Protein 2JD3 (pdb70)

B-factor: mean 54.89, std 17.95, range [26.52, 109.09]

Nearest PDB structures (foldseek):
  2jd3-assembly1_B  TM=1.011E+00  e=2.141E-13  Escherichia coli
  2jd3-assembly1_B  TM=9.536E-01  e=1.766E-12  Escherichia coli

Radius of gyration: 16.4 Å; Cα contacts (8 Å, |Δi|>4): 235; chains: 2; bounding box: 52×32×32 Å

CATH classification: 6.10.290.20

Foldseek 3Di:
DPDDDDDDADCVDQLSVVVVVVLVVDDPVCSVVVVVVVVVVLVVLCVLPVVLSVVCSVVDDPVDDPVVSVVSSCVGRVDDDDVCVVVVVD/DDDDDDDDADCVDQLSVVVVVVQVVDPPVCRVVVVVVVVVVLVVLCVLPVVLSVVCSVVDDPPDDVVVSVVSSCVGNVDDDPDDDPVPPD

Sequence (180 aa):
KRKKYTLYLHPEKAADFQTLEAIESVPRSERGELFRNAFISGMALHQLDPRLPVLLTAILSEEFSADQVVTLLSQTTGWKPSQADIRAVLKRKKYTLYLHPEKAADFQTLEAIESVPRSERGELFRNAFISGMALHQLDPRLPVLLTAILSEEFSADQVVTLLSQTTGWKPSQADIRAVL

Secondary structure (P-SEA, 3-state):
cbbbbbbccccccaaaaaaaaaaaaccccaaaaaaaaaaaaaaaaaaaccaaaaaaaaaccccccaaaaaaaaaaccccccccccccccc/cbbbbbbccccccaaaaaaaaaaaaccccccaaaaaaaaaaaaaaaaaccaaaaaaaaaccccccaaaaaaaaaaacccccccccccccc

Solvent-accessible surface area: 10001 Å² total

Structure (mmCIF, N/CA/C/O backbone):
data_2JD3
#
_entry.id   2JD3
#
_cell.length_a   96.768
_cell.length_b   96.768
_cell.length_c   124.945
_cell.angle_alpha   90.00
_cell.angle_beta   90.00
_cell.angle_gamma   120.00
#
_symmetry.space_group_name_H-M   'P 61 2 2'
#
loop_
_entity.id
_entity.type
_entity.pdbx_description
1 polymer 'STBB PROTEIN'
2 water water
#
loop_
_atom_site.group_PDB
_atom_site.id
_atom_site.type_symbol
_atom_site.label_atom_id
_atom_site.label_alt_id
_atom_site.label_comp_id
_atom_site.label_asym_id
_atom_site.label_entity_id
_atom_site.label_seq_id
_atom_site.pdbx_PDB_ins_code
_atom_site.Cartn_x
_atom_site.Cartn_y
_atom_site.Cartn_z
_atom_site.occupancy
_atom_site.B_iso_or_equiv
_atom_site.auth_seq_id
_atom_site.auth_comp_id
_atom_site.auth_asym_id
_atom_site.auth_atom_id
_atom_site.pdbx_PDB_model_num
ATOM 1 N N . LYS A 1 6 ? 66.157 -8.948 9.286 1.00 93.10 6 LYS A N 1
ATOM 2 C CA . LYS A 1 6 ? 66.404 -10.411 9.103 1.00 93.05 6 LYS A CA 1
ATOM 3 C C . LYS A 1 6 ? 66.188 -10.795 7.640 1.00 91.59 6 LYS A C 1
ATOM 4 O O . LYS A 1 6 ? 66.349 -11.960 7.263 1.00 91.56 6 LYS A O 1
ATOM 10 N N . ARG A 1 7 ? 65.816 -9.804 6.831 1.00 89.33 7 ARG A N 1
ATOM 11 C CA . ARG A 1 7 ? 65.562 -9.978 5.400 1.00 87.07 7 ARG A CA 1
ATOM 12 C C . ARG A 1 7 ? 65.578 -11.438 4.931 1.00 85.53 7 ARG A C 1
ATOM 13 O O . ARG A 1 7 ? 66.615 -11.951 4.514 1.00 85.81 7 ARG A O 1
ATOM 21 N N . LYS A 1 8 ? 64.424 -12.099 5.000 1.00 83.15 8 LYS A N 1
ATOM 22 C CA . LYS A 1 8 ? 64.297 -13.495 4.589 1.00 79.97 8 LYS A CA 1
ATOM 23 C C . LYS A 1 8 ? 64.290 -13.597 3.069 1.00 77.12 8 LYS A C 1
ATOM 24 O O . LYS A 1 8 ? 63.888 -12.663 2.378 1.00 76.69 8 LYS A O 1
ATOM 30 N N . LYS A 1 9 ? 64.734 -14.734 2.547 1.00 73.87 9 LYS A N 1
ATOM 31 C CA . LYS A 1 9 ? 64.786 -14.929 1.100 1.00 70.37 9 LYS A CA 1
ATOM 32 C C . LYS A 1 9 ? 64.011 -16.156 0.634 1.00 66.84 9 LYS A C 1
ATOM 33 O O . LYS A 1 9 ? 64.031 -17.196 1.290 1.00 66.35 9 LYS A O 1
ATOM 39 N N . TYR A 1 10 ? 63.320 -16.025 -0.495 1.00 62.29 10 TYR A N 1
ATOM 40 C CA . TYR A 1 10 ? 62.560 -17.134 -1.040 1.00 59.80 10 TYR A CA 1
ATOM 41 C C . TYR A 1 10 ? 62.877 -17.354 -2.512 1.00 60.54 10 TYR A C 1
ATOM 42 O O . TYR A 1 10 ? 63.080 -16.400 -3.274 1.00 60.55 10 TYR A O 1
ATOM 51 N N . THR A 1 11 ? 62.922 -18.628 -2.897 1.00 60.19 11 THR A N 1
ATOM 52 C CA . THR A 1 11 ? 63.218 -19.029 -4.266 1.00 60.24 11 THR A CA 1
ATOM 53 C C . THR A 1 11 ? 62.043 -19.806 -4.840 1.00 59.27 11 THR A C 1
ATOM 54 O O . THR A 1 11 ? 61.553 -20.739 -4.214 1.00 60.30 11 THR A O 1
ATOM 58 N N . LEU A 1 12 ? 61.593 -19.428 -6.032 1.00 57.58 12 LEU A N 1
ATOM 59 C CA . LEU A 1 12 ? 60.465 -20.113 -6.654 1.00 56.81 12 LEU A CA 1
ATOM 60 C C . LEU A 1 12 ? 60.707 -20.316 -8.153 1.00 57.16 12 LEU A C 1
ATOM 61 O O . LEU A 1 12 ? 61.521 -19.617 -8.758 1.00 56.24 12 LEU A O 1
ATOM 66 N N . TYR A 1 13 ? 59.998 -21.273 -8.750 1.00 57.88 13 TYR A N 1
ATOM 67 C CA . TYR A 1 13 ? 60.169 -21.565 -10.171 1.00 58.55 13 TYR A CA 1
ATOM 68 C C . TYR A 1 13 ? 58.895 -21.538 -11.003 1.00 58.76 13 TYR A C 1
ATOM 69 O O . TYR A 1 13 ? 57.869 -22.094 -10.608 1.00 58.78 13 TYR A O 1
ATOM 78 N N . LEU A 1 14 ? 58.981 -20.901 -12.166 1.00 58.13 14 LEU A N 1
ATOM 79 C CA . LEU A 1 14 ? 57.866 -20.844 -13.097 1.00 58.31 14 LEU A CA 1
ATOM 80 C C . LEU A 1 14 ? 58.180 -21.846 -14.215 1.00 59.48 14 LEU A C 1
ATOM 81 O O . LEU A 1 14 ? 59.324 -22.293 -14.348 1.00 59.24 14 LEU A O 1
ATOM 86 N N . HIS A 1 15 ? 57.171 -22.198 -15.008 1.00 59.05 15 HIS A N 1
ATOM 87 C CA . HIS A 1 15 ? 57.337 -23.158 -16.096 1.00 58.18 15 HIS A CA 1
ATOM 88 C C . HIS A 1 15 ? 56.777 -22.607 -17.394 1.00 59.63 15 HIS A C 1
ATOM 89 O O . HIS A 1 15 ? 55.615 -22.862 -17.736 1.00 59.25 15 HIS A O 1
ATOM 96 N N . PRO A 1 16 ? 57.601 -21.857 -18.145 1.00 60.24 16 PRO A N 1
ATOM 97 C CA . PRO A 1 16 ? 57.202 -21.252 -19.419 1.00 60.41 16 PRO A CA 1
ATOM 98 C C . PRO A 1 16 ? 56.336 -22.139 -20.313 1.00 61.52 16 PRO A C 1
ATOM 99 O O . PRO A 1 16 ? 55.468 -21.633 -21.033 1.00 61.44 16 PRO A O 1
ATOM 103 N N . GLU A 1 17 ? 56.557 -23.452 -20.260 1.00 61.83 17 GLU A N 1
ATOM 104 C CA . GLU A 1 17 ? 55.768 -24.388 -21.061 1.00 62.24 17 GLU A CA 1
ATOM 105 C C . GLU A 1 17 ? 54.258 -24.271 -20.801 1.00 61.59 17 GLU A C 1
ATOM 106 O O . GLU A 1 17 ? 53.443 -24.652 -21.639 1.00 61.18 17 GLU A O 1
ATOM 112 N N . LYS A 1 18 ? 53.884 -23.743 -19.639 1.00 60.95 18 LYS A N 1
ATOM 113 C CA . LYS A 1 18 ? 52.473 -23.587 -19.303 1.00 59.05 18 LYS A CA 1
ATOM 114 C C . LYS A 1 18 ? 51.962 -22.188 -19.636 1.00 57.21 18 LYS A C 1
ATOM 115 O O . LYS A 1 18 ? 52.703 -21.211 -19.547 1.00 56.68 18 LYS A O 1
ATOM 121 N N . ALA A 1 19 ? 50.693 -22.094 -20.013 1.00 55.45 19 ALA A N 1
ATOM 122 C CA . ALA A 1 19 ? 50.095 -20.807 -20.359 1.00 54.93 19 ALA A CA 1
ATOM 123 C C . ALA A 1 19 ? 50.292 -19.797 -19.246 1.00 55.07 19 ALA A C 1
ATOM 124 O O . ALA A 1 19 ? 50.978 -18.790 -19.422 1.00 55.75 19 ALA A O 1
ATOM 126 N N . ALA A 1 20 ? 49.687 -20.079 -18.097 1.00 54.00 20 ALA A N 1
ATOM 127 C CA . ALA A 1 20 ? 49.772 -19.196 -16.944 1.00 51.31 20 ALA A CA 1
ATOM 128 C C . ALA A 1 20 ? 51.192 -18.734 -16.673 1.00 49.82 20 ALA A C 1
ATOM 129 O O . ALA A 1 20 ? 51.440 -17.536 -16.601 1.00 48.84 20 ALA A O 1
ATOM 131 N N . ASP A 1 21 ? 52.126 -19.669 -16.527 1.00 49.02 21 ASP A N 1
ATOM 132 C CA . ASP A 1 21 ? 53.508 -19.281 -16.256 1.00 50.79 21 ASP A CA 1
ATOM 133 C C . ASP A 1 21 ? 54.053 -18.366 -17.346 1.00 51.95 21 ASP A C 1
ATOM 134 O O . ASP A 1 21 ? 54.748 -17.388 -17.065 1.00 52.78 21 ASP A O 1
ATOM 139 N N . PHE A 1 22 ? 53.729 -18.673 -18.595 1.00 51.72 22 PHE A N 1
ATOM 140 C CA . PHE A 1 22 ? 54.215 -17.854 -19.690 1.00 50.92 22 PHE A CA 1
ATOM 141 C C . PHE A 1 22 ? 53.611 -16.462 -19.643 1.00 49.12 22 PHE A C 1
ATOM 142 O O . PHE A 1 22 ? 54.301 -15.476 -19.852 1.00 50.51 22 PHE A O 1
ATOM 150 N N . GLN A 1 23 ? 52.319 -16.378 -19.375 1.00 47.60 23 GLN A N 1
ATOM 151 C CA . GLN A 1 23 ? 51.662 -15.082 -19.316 1.00 46.69 23 GLN A CA 1
ATOM 152 C C . GLN A 1 23 ? 52.263 -14.246 -18.181 1.00 47.90 23 GLN A C 1
ATOM 153 O O . GLN A 1 23 ? 52.299 -13.014 -18.255 1.00 47.02 23 GLN A O 1
ATOM 159 N N . THR A 1 24 ? 52.754 -14.927 -17.143 1.00 48.93 24 THR A N 1
ATOM 160 C CA . THR A 1 24 ? 53.367 -14.264 -15.997 1.00 49.25 24 THR A CA 1
ATOM 161 C C . THR A 1 24 ? 54.737 -13.722 -16.388 1.00 51.67 24 THR A C 1
ATOM 162 O O . THR A 1 24 ? 55.103 -12.621 -15.988 1.00 50.62 24 THR A O 1
ATOM 166 N N . LEU A 1 25 ? 55.486 -14.500 -17.171 1.00 55.45 25 LEU A N 1
ATOM 167 C CA . LEU A 1 25 ? 56.811 -14.087 -17.641 1.00 58.56 25 LEU A CA 1
ATOM 168 C C . LEU A 1 25 ? 56.726 -12.777 -18.403 1.00 59.99 25 LEU A C 1
ATOM 169 O O . LEU A 1 25 ? 57.530 -11.870 -18.195 1.00 60.48 25 LEU A O 1
ATOM 174 N N . GLU A 1 26 ? 55.752 -12.679 -19.296 1.00 61.68 26 GLU A N 1
ATOM 175 C CA . GLU A 1 26 ? 55.594 -11.465 -20.071 1.00 64.37 26 GLU A CA 1
ATOM 176 C C . GLU A 1 26 ? 55.310 -10.280 -19.163 1.00 64.13 26 GLU A C 1
ATOM 177 O O . GLU A 1 26 ? 55.859 -9.201 -19.356 1.00 65.20 26 GLU A O 1
ATOM 183 N N . ALA A 1 27 ? 54.463 -10.478 -18.163 1.00 63.22 27 ALA A N 1
ATOM 184 C CA . ALA A 1 27 ? 54.149 -9.403 -17.239 1.00 62.34 27 ALA A CA 1
ATOM 185 C C . ALA A 1 27 ? 55.438 -8.924 -16.569 1.00 62.37 27 ALA A C 1
ATOM 186 O O . ALA A 1 27 ? 55.697 -7.723 -16.497 1.00 61.54 27 ALA A O 1
ATOM 188 N N . ILE A 1 28 ? 56.242 -9.865 -16.082 1.00 62.67 28 ILE A N 1
ATOM 189 C CA . ILE A 1 28 ? 57.503 -9.525 -15.432 1.00 64.20 28 ILE A CA 1
ATOM 190 C C . ILE A 1 28 ? 58.371 -8.722 -16.398 1.00 66.11 28 ILE A C 1
ATOM 191 O O . ILE A 1 28 ? 58.835 -7.625 -16.075 1.00 65.85 28 ILE A O 1
ATOM 196 N N . GLU A 1 29 ? 58.581 -9.288 -17.587 1.00 67.83 29 GLU A N 1
ATOM 197 C CA . GLU A 1 29 ? 59.402 -8.668 -18.624 1.00 67.99 29 GLU A CA 1
ATOM 198 C C . GLU A 1 29 ? 59.141 -7.182 -18.827 1.00 66.02 29 GLU A C 1
ATOM 199 O O . GLU A 1 29 ? 60.083 -6.405 -18.882 1.00 66.70 29 GLU A O 1
ATOM 205 N N . SER A 1 30 ? 57.879 -6.782 -18.942 1.00 64.15 30 SER A N 1
ATOM 206 C CA . SER A 1 30 ? 57.561 -5.371 -19.158 1.00 63.90 30 SER A CA 1
ATOM 207 C C . SER A 1 30 ? 57.597 -4.523 -17.887 1.00 63.38 30 SER A C 1
ATOM 208 O O . SER A 1 30 ? 56.845 -3.554 -17.735 1.00 63.06 30 SER A O 1
ATOM 211 N N . VAL A 1 31 ? 58.484 -4.905 -16.975 1.00 63.10 31 VAL A N 1
ATOM 212 C CA . VAL A 1 31 ? 58.685 -4.198 -15.716 1.00 61.83 31 VAL A CA 1
ATOM 213 C C . VAL A 1 31 ? 60.198 -4.141 -15.546 1.00 61.84 31 VAL A C 1
ATOM 214 O O . VAL A 1 31 ? 60.862 -5.181 -15.473 1.00 61.37 31 VAL A O 1
ATOM 218 N N . PRO A 1 32 ? 60.768 -2.925 -15.512 1.00 62.13 32 PRO A N 1
ATOM 219 C CA . PRO A 1 32 ? 62.218 -2.727 -15.353 1.00 62.83 32 PRO A CA 1
ATOM 220 C C . PRO A 1 32 ? 62.862 -3.472 -14.179 1.00 63.46 32 PRO A C 1
ATOM 221 O O . PRO A 1 32 ? 62.388 -3.399 -13.048 1.00 62.67 32 PRO A O 1
ATOM 225 N N . ARG A 1 33 ? 63.946 -4.186 -14.473 1.00 65.02 33 ARG A N 1
ATOM 226 C CA . ARG A 1 33 ? 64.683 -4.982 -13.485 1.00 67.06 33 ARG A CA 1
ATOM 227 C C . ARG A 1 33 ? 64.727 -4.358 -12.092 1.00 66.82 33 ARG A C 1
ATOM 228 O O . ARG A 1 33 ? 64.469 -5.027 -11.089 1.00 67.22 33 ARG A O 1
ATOM 236 N N . SER A 1 34 ? 65.068 -3.075 -12.036 1.00 66.50 34 SER A N 1
ATOM 237 C CA . SER A 1 34 ? 65.167 -2.351 -10.773 1.00 65.35 34 SER A CA 1
ATOM 238 C C . SER A 1 34 ? 63.914 -2.477 -9.905 1.00 63.86 34 SER A C 1
ATOM 239 O O . SER A 1 34 ? 63.999 -2.714 -8.698 1.00 63.47 34 SER A O 1
ATOM 242 N N . GLU A 1 35 ? 62.751 -2.334 -10.529 1.00 62.70 35 GLU A N 1
ATOM 243 C CA . GLU A 1 35 ? 61.480 -2.415 -9.820 1.00 61.45 35 GLU A CA 1
ATOM 244 C C . GLU A 1 35 ? 60.997 -3.836 -9.511 1.00 58.97 35 GLU A C 1
ATOM 245 O O . GLU A 1 35 ? 60.170 -4.027 -8.628 1.00 58.39 35 GLU A O 1
ATOM 251 N N . ARG A 1 36 ? 61.518 -4.828 -10.224 1.00 57.39 36 ARG A N 1
ATOM 252 C CA . ARG A 1 36 ? 61.106 -6.214 -10.017 1.00 56.20 36 ARG A CA 1
ATOM 253 C C . ARG A 1 36 ? 61.276 -6.752 -8.606 1.00 55.29 36 ARG A C 1
ATOM 254 O O . ARG A 1 36 ? 60.514 -7.609 -8.176 1.00 56.06 36 ARG A O 1
ATOM 262 N N . GLY A 1 37 ? 62.268 -6.263 -7.879 1.00 54.04 37 GLY A N 1
ATOM 263 C CA . GLY A 1 37 ? 62.458 -6.755 -6.529 1.00 53.02 37 GLY A CA 1
ATOM 264 C C . GLY A 1 37 ? 61.278 -6.415 -5.640 1.00 53.01 37 GLY A C 1
ATOM 265 O O . GLY A 1 37 ? 60.803 -7.246 -4.862 1.00 52.39 37 GLY A O 1
ATOM 266 N N . GLU A 1 38 ? 60.796 -5.186 -5.761 1.00 52.87 38 GLU A N 1
ATOM 267 C CA . GLU A 1 38 ? 59.679 -4.733 -4.955 1.00 55.08 38 GLU A CA 1
ATOM 268 C C . GLU A 1 38 ? 58.363 -5.278 -5.506 1.00 55.09 38 GLU A C 1
ATOM 269 O O . GLU A 1 38 ? 57.377 -5.416 -4.779 1.00 55.63 38 GLU A O 1
ATOM 275 N N . LEU A 1 39 ? 58.356 -5.592 -6.797 1.00 53.78 39 LEU A N 1
ATOM 276 C CA . LEU A 1 39 ? 57.171 -6.130 -7.451 1.00 51.60 39 LEU A CA 1
ATOM 277 C C . LEU A 1 39 ? 56.981 -7.595 -7.034 1.00 50.20 39 LEU A C 1
ATOM 278 O O . LEU A 1 39 ? 55.861 -8.034 -6.773 1.00 49.75 39 LEU A O 1
ATOM 283 N N . PHE A 1 40 ? 58.081 -8.336 -6.944 1.00 47.29 40 PHE A N 1
ATOM 284 C CA . PHE A 1 40 ? 58.036 -9.738 -6.543 1.00 45.84 40 PHE A CA 1
ATOM 285 C C . PHE A 1 40 ? 57.526 -9.918 -5.114 1.00 45.05 40 PHE A C 1
ATOM 286 O O . PHE A 1 40 ? 56.748 -10.824 -4.833 1.00 46.21 40 PHE A O 1
ATOM 294 N N . ARG A 1 41 ? 57.970 -9.059 -4.207 1.00 44.02 41 ARG A N 1
ATOM 295 C CA . ARG A 1 41 ? 57.548 -9.154 -2.813 1.00 43.05 41 ARG A CA 1
ATOM 296 C C . ARG A 1 41 ? 56.041 -8.930 -2.675 1.00 44.24 41 ARG A C 1
ATOM 297 O O . ARG A 1 41 ? 55.353 -9.688 -1.981 1.00 43.53 41 ARG A O 1
ATOM 305 N N . ASN A 1 42 ? 55.533 -7.893 -3.340 1.00 43.70 42 ASN A N 1
ATOM 306 C CA . ASN A 1 42 ? 54.110 -7.575 -3.301 1.00 43.16 42 ASN A CA 1
ATOM 307 C C . ASN A 1 42 ? 53.266 -8.685 -3.929 1.00 42.45 42 ASN A C 1
ATOM 308 O O . ASN A 1 42 ? 52.240 -9.096 -3.377 1.00 41.92 42 ASN A O 1
ATOM 313 N N . ALA A 1 43 ? 53.706 -9.174 -5.080 1.00 40.47 43 ALA A N 1
ATOM 314 C CA . ALA A 1 43 ? 52.988 -10.233 -5.760 1.00 39.63 43 ALA A CA 1
ATOM 315 C C . ALA A 1 43 ? 52.990 -11.483 -4.892 1.00 40.54 43 ALA A C 1
ATOM 316 O O . ALA A 1 43 ? 51.995 -12.202 -4.819 1.00 42.04 43 ALA A O 1
ATOM 318 N N . PHE A 1 44 ? 54.110 -11.739 -4.227 1.00 39.38 44 PHE A N 1
ATOM 319 C CA . PHE A 1 44 ? 54.237 -12.903 -3.357 1.00 38.98 44 PHE A CA 1
ATOM 320 C C . PHE A 1 44 ? 53.331 -12.764 -2.120 1.00 38.16 44 PHE A C 1
ATOM 321 O O . PHE A 1 44 ? 52.473 -13.616 -1.876 1.00 36.95 44 PHE A O 1
ATOM 329 N N . ILE A 1 45 ? 53.517 -11.684 -1.355 1.00 36.32 45 ILE A N 1
ATOM 330 C CA . ILE A 1 45 ? 52.724 -11.449 -0.149 1.00 34.76 45 ILE A CA 1
ATOM 331 C C . ILE A 1 45 ? 51.214 -11.500 -0.403 1.00 35.21 45 ILE A C 1
ATOM 332 O O . ILE A 1 45 ? 50.477 -12.171 0.324 1.00 33.03 45 ILE A O 1
ATOM 337 N N . SER A 1 46 ? 50.751 -10.802 -1.436 1.00 35.50 46 SER A N 1
ATOM 338 C CA . SER A 1 46 ? 49.328 -10.810 -1.742 1.00 36.12 46 SER A CA 1
ATOM 339 C C . SER A 1 46 ? 48.888 -12.195 -2.217 1.00 35.38 46 SER A C 1
ATOM 340 O O . SER A 1 46 ? 47.737 -12.592 -2.022 1.00 36.07 46 SER A O 1
ATOM 343 N N . GLY A 1 47 ? 49.805 -12.925 -2.842 1.00 36.03 47 GLY A N 1
ATOM 344 C CA . GLY A 1 47 ? 49.489 -14.269 -3.297 1.00 36.92 47 GLY A CA 1
ATOM 345 C C . GLY A 1 47 ? 49.224 -15.133 -2.074 1.00 37.40 47 GLY A C 1
ATOM 346 O O . GLY A 1 47 ? 48.259 -15.888 -2.012 1.00 37.12 47 GLY A O 1
ATOM 347 N N . MET A 1 48 ? 50.094 -15.008 -1.083 1.00 36.86 48 MET A N 1
ATOM 348 C CA . MET A 1 48 ? 49.943 -15.750 0.149 1.00 36.67 48 MET A CA 1
ATOM 349 C C . MET A 1 48 ? 48.751 -15.214 0.934 1.00 38.13 48 MET A C 1
ATOM 350 O O . MET A 1 48 ? 48.170 -15.934 1.738 1.00 40.41 48 MET A O 1
ATOM 355 N N . ALA A 1 49 ? 48.398 -13.946 0.734 1.00 38.61 49 ALA A N 1
ATOM 356 C CA . ALA A 1 49 ? 47.258 -13.388 1.462 1.00 38.79 49 ALA A CA 1
ATOM 357 C C . ALA A 1 49 ? 46.022 -14.162 0.988 1.00 38.49 49 ALA A C 1
ATOM 358 O O . ALA A 1 49 ? 45.170 -14.571 1.790 1.00 36.15 49 ALA A O 1
ATOM 360 N N . LEU A 1 50 ? 45.948 -14.363 -0.326 1.00 36.49 50 LEU A N 1
ATOM 361 C CA . LEU A 1 50 ? 44.866 -15.114 -0.932 1.00 36.25 50 LEU A CA 1
ATOM 362 C C . LEU A 1 50 ? 44.861 -16.534 -0.351 1.00 36.77 50 LEU A C 1
ATOM 363 O O . LEU A 1 50 ? 43.806 -17.069 -0.040 1.00 36.91 50 LEU A O 1
ATOM 368 N N . HIS A 1 51 ? 46.043 -17.128 -0.196 1.00 37.82 51 HIS A N 1
ATOM 369 C CA . HIS A 1 51 ? 46.180 -18.475 0.364 1.00 39.47 51 HIS A CA 1
ATOM 370 C C . HIS A 1 51 ? 45.533 -18.592 1.742 1.00 39.97 51 HIS A C 1
ATOM 371 O O . HIS A 1 51 ? 44.894 -19.601 2.055 1.00 39.78 51 HIS A O 1
ATOM 378 N N . GLN A 1 52 ? 45.715 -17.560 2.563 1.00 40.12 52 GLN A N 1
ATOM 379 C CA . GLN A 1 52 ? 45.177 -17.537 3.923 1.00 40.22 52 GLN A CA 1
ATOM 380 C C . GLN A 1 52 ? 43.655 -17.449 3.939 1.00 39.73 52 GLN A C 1
ATOM 381 O O . GLN A 1 52 ? 43.009 -17.871 4.897 1.00 39.92 52 GLN A O 1
ATOM 387 N N . LEU A 1 53 ? 43.090 -16.894 2.877 1.00 38.42 53 LEU A N 1
ATOM 388 C CA . LEU A 1 53 ? 41.650 -16.757 2.761 1.00 38.74 53 LEU A CA 1
ATOM 389 C C . LEU A 1 53 ? 41.065 -18.139 2.507 1.00 40.07 53 LEU A C 1
ATOM 390 O O . LEU A 1 53 ? 39.984 -18.477 2.984 1.00 40.67 53 LEU A O 1
ATOM 395 N N . ASP A 1 54 ? 41.802 -18.922 1.732 1.00 41.36 54 ASP A N 1
ATOM 396 C CA . ASP A 1 54 ? 41.435 -20.283 1.372 1.00 42.20 54 ASP A CA 1
ATOM 397 C C . ASP A 1 54 ? 42.592 -20.782 0.533 1.00 42.36 54 ASP A C 1
ATOM 398 O O . ASP A 1 54 ? 42.956 -20.163 -0.461 1.00 42.81 54 ASP A O 1
ATOM 403 N N . PRO A 1 55 ? 43.189 -21.910 0.919 1.00 42.56 55 PRO A N 1
ATOM 404 C CA . PRO A 1 55 ? 44.318 -22.438 0.148 1.00 41.05 55 PRO A CA 1
ATOM 405 C C . PRO A 1 55 ? 44.043 -22.731 -1.329 1.00 40.23 55 PRO A C 1
ATOM 406 O O . PRO A 1 55 ? 44.951 -22.635 -2.146 1.00 41.67 55 PRO A O 1
ATOM 410 N N . ARG A 1 56 ? 42.806 -23.066 -1.686 1.00 38.88 56 ARG A N 1
ATOM 411 C CA . ARG A 1 56 ? 42.500 -23.358 -3.087 1.00 38.97 56 ARG A CA 1
ATOM 412 C C . ARG A 1 56 ? 42.608 -22.133 -3.998 1.00 41.02 56 ARG A C 1
ATOM 413 O O . ARG A 1 56 ? 42.897 -22.277 -5.195 1.00 41.88 56 ARG A O 1
ATOM 421 N N . LEU A 1 57 ? 42.355 -20.944 -3.439 1.00 40.95 57 LEU A N 1
ATOM 422 C CA . LEU A 1 57 ? 42.381 -19.696 -4.200 1.00 40.08 57 LEU A CA 1
ATOM 423 C C . LEU A 1 57 ? 43.606 -19.437 -5.065 1.00 40.95 57 LEU A C 1
ATOM 424 O O . LEU A 1 57 ? 43.469 -19.201 -6.261 1.00 41.21 57 LEU A O 1
ATOM 429 N N . PRO A 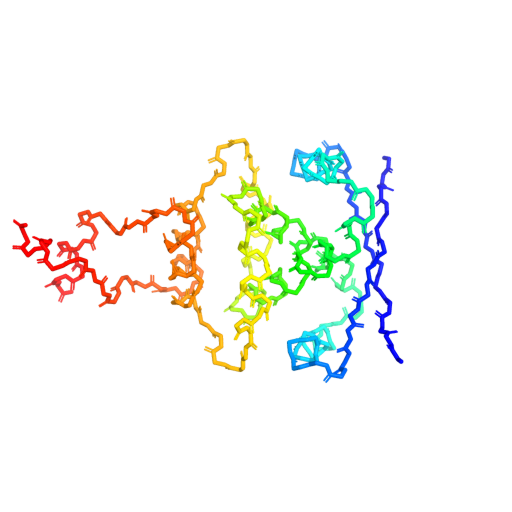1 58 ? 44.819 -19.458 -4.483 1.00 40.86 58 PRO A N 1
ATOM 430 C CA . PRO A 1 58 ? 45.957 -19.200 -5.369 1.00 41.34 58 PRO A CA 1
ATOM 431 C C . PRO A 1 58 ? 46.173 -20.238 -6.467 1.00 41.30 58 PRO A C 1
ATOM 432 O O . PRO A 1 58 ? 46.811 -19.941 -7.469 1.00 44.57 58 PRO A O 1
ATOM 436 N N . VAL A 1 59 ? 45.657 -21.451 -6.314 1.00 39.95 59 VAL A N 1
ATOM 437 C CA . VAL A 1 59 ? 45.833 -22.404 -7.407 1.00 38.88 59 VAL A CA 1
ATOM 438 C C . VAL A 1 59 ? 44.643 -22.283 -8.373 1.00 37.89 59 VAL A C 1
ATOM 439 O O . VAL A 1 59 ? 44.744 -22.626 -9.538 1.00 39.59 59 VAL A O 1
ATOM 443 N N . LEU A 1 60 ? 43.524 -21.758 -7.902 1.00 37.45 60 LEU A N 1
ATOM 444 C CA . LEU A 1 60 ? 42.377 -21.550 -8.783 1.00 39.32 60 LEU A CA 1
ATOM 445 C C . LEU A 1 60 ? 42.697 -20.384 -9.736 1.00 41.40 60 LEU A C 1
ATOM 446 O O . LEU A 1 60 ? 42.375 -20.428 -10.928 1.00 41.99 60 LEU A O 1
ATOM 451 N N . LEU A 1 61 ? 43.310 -19.328 -9.201 1.00 42.75 61 LEU A N 1
ATOM 452 C CA . LEU A 1 61 ? 43.653 -18.171 -10.019 1.00 41.63 61 LEU A CA 1
ATOM 453 C C . LEU A 1 61 ? 44.723 -18.557 -11.004 1.00 40.70 61 LEU A C 1
ATOM 454 O O . LEU A 1 61 ? 44.661 -18.172 -12.167 1.00 42.21 61 LEU A O 1
ATOM 459 N N . THR A 1 62 ? 45.716 -19.311 -10.554 1.00 38.89 62 THR A N 1
ATOM 460 C CA . THR A 1 62 ? 46.773 -19.701 -11.475 1.00 39.54 62 THR A CA 1
ATOM 461 C C . THR A 1 62 ? 46.158 -20.483 -12.615 1.00 41.31 62 THR A C 1
ATOM 462 O O . THR A 1 62 ? 46.391 -20.183 -13.784 1.00 43.30 62 THR A O 1
ATOM 466 N N . ALA A 1 63 ? 45.353 -21.478 -12.259 1.00 41.82 63 ALA A N 1
ATOM 467 C CA . ALA A 1 63 ? 44.695 -22.336 -13.226 1.00 41.98 63 ALA A CA 1
ATOM 468 C C . ALA A 1 63 ? 43.816 -21.583 -14.241 1.00 42.39 63 ALA A C 1
ATOM 469 O O . ALA A 1 63 ? 43.885 -21.848 -15.440 1.00 44.47 63 ALA A O 1
ATOM 471 N N . ILE A 1 64 ? 43.006 -20.640 -13.776 1.00 41.31 64 ILE A N 1
ATOM 472 C CA . ILE A 1 64 ? 42.129 -19.900 -14.680 1.00 41.56 64 ILE A CA 1
ATOM 473 C C . ILE A 1 64 ? 42.844 -18.846 -15.536 1.00 43.48 64 ILE A C 1
ATOM 474 O O . ILE A 1 64 ? 42.373 -18.499 -16.624 1.00 42.86 64 ILE A O 1
ATOM 479 N N . LEU A 1 65 ? 43.983 -18.359 -15.046 1.00 45.00 65 LEU A N 1
ATOM 480 C CA . LEU A 1 65 ? 44.767 -17.321 -15.719 1.00 46.98 65 LEU A CA 1
ATOM 481 C C . LEU A 1 65 ? 44.861 -17.399 -17.245 1.00 48.95 65 LEU A C 1
ATOM 482 O O . LEU A 1 65 ? 45.357 -18.373 -17.798 1.00 49.10 65 LEU A O 1
ATOM 487 N N . SER A 1 66 ? 44.393 -16.347 -17.909 1.00 51.06 66 SER A N 1
ATOM 488 C CA . SER A 1 66 ? 44.416 -16.247 -19.365 1.00 53.00 66 SER A CA 1
ATOM 489 C C . SER A 1 66 ? 44.410 -14.762 -19.696 1.00 56.01 66 SER A C 1
ATOM 490 O O . SER A 1 66 ? 44.310 -13.928 -18.801 1.00 57.32 66 SER A O 1
ATOM 493 N N . GLU A 1 67 ? 44.496 -14.421 -20.975 1.00 58.85 67 GLU A N 1
ATOM 494 C CA . GLU A 1 67 ? 44.491 -13.016 -21.367 1.00 61.03 67 GLU A CA 1
ATOM 495 C C . GLU A 1 67 ? 43.156 -12.345 -21.123 1.00 59.15 67 GLU A C 1
ATOM 496 O O . GLU A 1 67 ? 43.004 -11.159 -21.366 1.00 58.48 67 GLU A O 1
ATOM 502 N N . GLU A 1 68 ? 42.189 -13.107 -20.634 1.00 58.99 68 GLU A N 1
ATOM 503 C CA . GLU A 1 68 ? 40.863 -12.572 -20.371 1.00 57.62 68 GLU A CA 1
ATOM 504 C C . GLU A 1 68 ? 40.674 -12.367 -18.884 1.00 54.82 68 GLU A C 1
ATOM 505 O O . GLU A 1 68 ? 39.585 -12.012 -18.435 1.00 55.08 68 GLU A O 1
ATOM 511 N N . PHE A 1 69 ? 41.732 -12.599 -18.116 1.00 51.00 69 PHE A N 1
ATOM 512 C CA . PHE A 1 69 ? 41.662 -12.437 -16.670 1.00 48.50 69 PHE A CA 1
ATOM 513 C C . PHE A 1 69 ? 40.963 -11.125 -16.334 1.00 47.29 69 PHE A C 1
ATOM 514 O O . PHE A 1 69 ? 41.224 -10.105 -16.966 1.00 47.42 69 PHE A O 1
ATOM 522 N N . SER A 1 70 ? 40.077 -11.149 -15.346 1.00 45.87 70 SER A N 1
ATOM 523 C CA . SER A 1 70 ? 39.335 -9.952 -14.973 1.00 46.03 70 SER A CA 1
ATOM 524 C C . SER A 1 70 ? 39.013 -9.886 -13.498 1.00 47.14 70 SER A C 1
ATOM 525 O O . SER A 1 70 ? 38.968 -10.902 -12.814 1.00 47.58 70 SER A O 1
ATOM 528 N N . ALA A 1 71 ? 38.764 -8.683 -13.004 1.00 49.21 71 ALA A N 1
ATOM 529 C CA . ALA A 1 71 ? 38.426 -8.532 -11.600 1.00 51.36 71 ALA A CA 1
ATOM 530 C C . ALA A 1 71 ? 37.263 -9.474 -11.328 1.00 53.22 71 ALA A C 1
ATOM 531 O O . ALA A 1 71 ? 37.223 -10.162 -10.307 1.00 54.32 71 ALA A O 1
ATOM 533 N N . ASP A 1 72 ? 36.328 -9.503 -12.273 1.00 54.85 72 ASP A N 1
ATOM 534 C CA . ASP A 1 72 ? 35.133 -10.324 -12.177 1.00 55.05 72 ASP A CA 1
ATOM 535 C C . ASP A 1 72 ? 35.441 -11.803 -11.941 1.00 53.07 72 ASP A C 1
ATOM 536 O O . ASP A 1 72 ? 34.721 -12.481 -11.209 1.00 54.14 72 ASP A O 1
ATOM 541 N N . GLN A 1 73 ? 36.497 -12.316 -12.558 1.00 49.67 73 GLN A N 1
ATOM 542 C CA . GLN A 1 73 ? 36.845 -13.714 -12.347 1.00 47.08 73 GLN A CA 1
ATOM 543 C C . GLN A 1 73 ? 37.347 -13.905 -10.923 1.00 46.66 73 GLN A C 1
ATOM 544 O O . GLN A 1 73 ? 37.061 -14.920 -10.286 1.00 48.19 73 GLN A O 1
ATOM 550 N N . VAL A 1 74 ? 38.095 -12.928 -10.421 1.00 44.63 74 VAL A N 1
ATOM 551 C CA . VAL A 1 74 ? 38.626 -13.028 -9.068 1.00 41.85 74 VAL A CA 1
ATOM 552 C C . VAL A 1 74 ? 37.495 -13.022 -8.061 1.00 41.92 74 VAL A C 1
ATOM 553 O O . VAL A 1 74 ? 37.497 -13.818 -7.124 1.00 42.79 74 VAL A O 1
ATOM 557 N N . VAL A 1 75 ? 36.518 -12.142 -8.254 1.00 41.30 75 VAL A N 1
ATOM 558 C CA . VAL A 1 75 ? 35.402 -12.071 -7.316 1.00 41.76 75 VAL A CA 1
ATOM 559 C C . VAL A 1 75 ? 34.647 -13.394 -7.296 1.00 41.71 75 VAL A C 1
ATOM 560 O O . VAL A 1 75 ? 34.225 -13.869 -6.240 1.00 41.74 75 VAL A O 1
ATOM 564 N N . THR A 1 76 ? 34.493 -13.994 -8.469 1.00 41.60 76 THR A N 1
ATOM 565 C CA . THR A 1 76 ? 33.793 -15.264 -8.589 1.00 41.63 76 THR A CA 1
ATOM 566 C C . THR A 1 76 ? 34.507 -16.384 -7.836 1.00 41.94 76 THR A C 1
ATOM 567 O O . THR A 1 76 ? 33.926 -17.020 -6.953 1.00 42.50 76 THR A O 1
ATOM 571 N N . LEU A 1 77 ? 35.763 -16.634 -8.185 1.00 41.21 77 LEU A N 1
ATOM 572 C CA . LEU A 1 77 ? 36.531 -17.664 -7.500 1.00 41.06 77 LEU A CA 1
ATOM 573 C C . LEU A 1 77 ? 36.494 -17.385 -5.997 1.00 43.28 77 LEU A C 1
ATOM 574 O O . LEU A 1 77 ? 36.443 -18.295 -5.173 1.00 43.06 77 LEU A O 1
ATOM 579 N N . LEU A 1 78 ? 36.504 -16.105 -5.652 1.00 44.61 78 LEU A N 1
ATOM 580 C CA . LEU A 1 78 ? 36.476 -15.680 -4.265 1.00 44.96 78 LEU A CA 1
ATOM 581 C C . LEU A 1 78 ? 35.228 -16.150 -3.526 1.00 46.63 78 LEU A C 1
ATOM 582 O O . LEU A 1 78 ? 35.297 -16.602 -2.381 1.00 45.84 78 LEU A O 1
ATOM 587 N N . SER A 1 79 ? 34.076 -16.022 -4.177 1.00 48.19 79 SER A N 1
ATOM 588 C CA . SER A 1 79 ? 32.828 -16.411 -3.539 1.00 49.55 79 SER A CA 1
ATOM 589 C C . SER A 1 79 ? 32.638 -17.917 -3.554 1.00 50.10 79 SER A C 1
ATOM 590 O O . SER A 1 79 ? 32.156 -18.496 -2.578 1.00 50.15 79 SER A O 1
ATOM 593 N N . GLN A 1 80 ? 33.022 -18.551 -4.658 1.00 50.16 80 GLN A N 1
ATOM 594 C CA . GLN A 1 80 ? 32.895 -19.998 -4.776 1.00 49.96 80 GLN A CA 1
ATOM 595 C C . GLN A 1 80 ? 33.827 -20.671 -3.791 1.00 48.90 80 GLN A C 1
ATOM 596 O O . GLN A 1 80 ? 33.714 -21.852 -3.524 1.00 50.95 80 GLN A O 1
ATOM 602 N N . THR A 1 81 ? 34.724 -19.895 -3.216 1.00 48.56 81 THR A N 1
ATOM 603 C CA . THR A 1 81 ? 35.722 -20.443 -2.330 1.00 46.83 81 THR A CA 1
ATOM 604 C C . THR A 1 81 ? 35.720 -19.856 -0.920 1.00 47.28 81 THR A C 1
ATOM 605 O O . THR A 1 81 ? 36.410 -20.347 -0.037 1.00 48.52 81 THR A O 1
ATOM 609 N N . THR A 1 82 ? 34.937 -18.810 -0.708 1.00 47.95 82 THR A N 1
ATOM 610 C CA . THR A 1 82 ? 34.897 -18.134 0.580 1.00 46.88 82 THR A CA 1
ATOM 611 C C . THR A 1 82 ? 33.484 -17.966 1.108 1.00 48.26 82 THR A C 1
ATOM 612 O O . THR A 1 82 ? 33.257 -17.948 2.317 1.00 47.40 82 THR A O 1
ATOM 616 N N . GLY A 1 83 ? 32.541 -17.833 0.184 1.00 49.50 83 GLY A N 1
ATOM 617 C CA . GLY A 1 83 ? 31.158 -17.653 0.556 1.00 50.47 83 GLY A CA 1
ATOM 618 C C . GLY A 1 83 ? 30.752 -16.212 0.356 1.00 52.64 83 GLY A C 1
ATOM 619 O O . GLY A 1 83 ? 29.591 -15.864 0.555 1.00 54.37 83 GLY A O 1
ATOM 620 N N . TRP A 1 84 ? 31.704 -15.374 -0.049 1.00 53.85 84 TRP A N 1
ATOM 621 C CA . TRP A 1 84 ? 31.434 -13.956 -0.258 1.00 54.44 84 TRP A CA 1
ATOM 622 C C . TRP A 1 84 ? 30.327 -13.705 -1.276 1.00 56.60 84 TRP A C 1
ATOM 623 O O . TRP A 1 84 ? 30.280 -14.324 -2.336 1.00 54.10 84 TRP A O 1
ATOM 634 N N . LYS A 1 85 ? 29.441 -12.778 -0.936 1.00 61.03 85 LYS A N 1
ATOM 635 C CA . LYS A 1 85 ? 28.332 -12.400 -1.803 1.00 65.44 85 LYS A CA 1
ATOM 636 C C . LYS A 1 85 ? 28.023 -10.919 -1.641 1.00 66.93 85 LYS A C 1
ATOM 637 O O . LYS A 1 85 ? 28.240 -10.333 -0.576 1.00 66.04 85 LYS A O 1
ATOM 643 N N . PRO A 1 86 ? 27.523 -10.289 -2.706 1.00 68.68 86 PRO A N 1
ATOM 644 C CA . PRO A 1 86 ? 27.190 -8.870 -2.616 1.00 71.48 86 PRO A CA 1
ATOM 645 C C . PRO A 1 86 ? 26.177 -8.711 -1.489 1.00 75.30 86 PRO A C 1
ATOM 646 O O . PRO A 1 86 ? 25.613 -9.692 -1.014 1.00 76.04 86 PRO A O 1
ATOM 650 N N . SER A 1 87 ? 25.938 -7.480 -1.062 1.00 80.21 87 SER A N 1
ATOM 651 C CA . SER A 1 87 ? 24.995 -7.225 0.024 1.00 84.23 87 SER A CA 1
ATOM 652 C C . SER A 1 87 ? 23.816 -6.397 -0.478 1.00 86.88 87 SER A C 1
ATOM 653 O O . SER A 1 87 ? 23.179 -6.732 -1.476 1.00 86.66 87 SER A O 1
ATOM 656 N N . GLN A 1 88 ? 23.527 -5.315 0.237 1.00 90.47 88 GLN A N 1
ATOM 657 C CA . GLN A 1 88 ? 22.463 -4.408 -0.157 1.00 92.92 88 GLN A CA 1
ATOM 658 C C . GLN A 1 88 ? 23.059 -3.583 -1.289 1.00 93.80 88 GLN A C 1
ATOM 659 O O . GLN A 1 88 ? 22.422 -2.676 -1.829 1.00 93.96 88 GLN A O 1
ATOM 665 N N . ALA A 1 89 ? 24.301 -3.925 -1.633 1.00 94.48 89 ALA A N 1
ATOM 666 C CA . ALA A 1 89 ? 25.041 -3.281 -2.710 1.00 94.32 89 ALA A CA 1
ATOM 667 C C . ALA A 1 89 ? 24.310 -3.593 -4.013 1.00 94.23 89 ALA A C 1
ATOM 668 O O . ALA A 1 89 ? 24.780 -3.278 -5.105 1.00 93.50 89 ALA A O 1
ATOM 670 N N . ASP A 1 90 ? 23.156 -4.235 -3.875 1.00 95.07 90 ASP A N 1
ATOM 671 C CA . ASP A 1 90 ? 22.320 -4.585 -5.010 1.00 96.10 90 ASP A CA 1
ATOM 672 C C . ASP A 1 90 ? 21.403 -3.420 -5.330 1.00 97.22 90 ASP A C 1
ATOM 673 O O . ASP A 1 90 ? 21.238 -3.058 -6.496 1.00 96.80 90 ASP A O 1
ATOM 678 N N . ILE A 1 91 ? 20.809 -2.837 -4.288 1.00 98.24 91 ILE A N 1
ATOM 679 C CA . ILE A 1 91 ? 19.915 -1.695 -4.460 1.00 99.22 91 ILE A CA 1
ATOM 680 C C . ILE A 1 91 ? 20.631 -0.702 -5.371 1.00 99.33 91 ILE A C 1
ATOM 681 O O . ILE A 1 91 ? 20.027 -0.096 -6.257 1.00 99.73 91 ILE A O 1
ATOM 686 N N . ARG A 1 92 ? 21.932 -0.555 -5.147 1.00 99.33 92 ARG A N 1
ATOM 687 C CA . ARG A 1 92 ? 22.752 0.340 -5.947 1.00 99.70 92 ARG A CA 1
ATOM 688 C C . ARG A 1 92 ? 22.730 -0.062 -7.414 1.00 99.18 92 ARG A C 1
ATOM 689 O O . ARG A 1 92 ? 22.190 0.656 -8.255 1.00 99.32 92 ARG A O 1
ATOM 697 N N . ALA A 1 93 ? 23.324 -1.214 -7.713 1.00 98.53 93 ALA A N 1
ATOM 698 C CA . ALA A 1 93 ? 23.393 -1.712 -9.080 1.00 97.64 93 ALA A CA 1
ATOM 699 C C . ALA A 1 93 ? 22.047 -1.593 -9.793 1.00 97.59 93 ALA A C 1
ATOM 700 O O . ALA A 1 93 ? 21.996 -1.383 -11.005 1.00 97.44 93 ALA A O 1
ATOM 702 N N . VAL A 1 94 ? 20.959 -1.712 -9.036 1.00 97.43 94 VAL A N 1
ATOM 703 C CA . VAL A 1 94 ? 19.617 -1.616 -9.604 1.00 96.96 94 VAL A CA 1
ATOM 704 C C . VAL A 1 94 ? 19.364 -0.216 -10.174 1.00 96.54 94 VAL A C 1
ATOM 705 O O . VAL A 1 94 ? 18.297 0.063 -10.719 1.00 97.23 94 VAL A O 1
ATOM 709 N N . LEU A 1 95 ? 20.349 0.665 -10.057 1.00 95.95 95 LEU A N 1
ATOM 710 C CA . LEU A 1 95 ? 20.200 2.020 -10.573 1.00 94.42 95 LEU A CA 1
ATOM 711 C C . LEU A 1 95 ? 21.123 2.228 -11.774 1.00 94.05 95 LEU A C 1
ATOM 712 O O . LEU A 1 95 ? 20.645 2.089 -12.925 1.00 92.69 95 LEU A O 1
ATOM 717 N N . THR A 1 96 ? 22.321 2.501 -11.542 1.00 93.10 96 THR A N 1
ATOM 718 N N . LYS B 1 6 ? 63.124 -27.410 -18.713 1.00 95.39 6 LYS B N 1
ATOM 719 C CA . LYS B 1 6 ? 63.212 -25.927 -18.562 1.00 95.47 6 LYS B CA 1
ATOM 720 C C . LYS B 1 6 ? 62.459 -25.474 -17.306 1.00 94.55 6 LYS B C 1
ATOM 721 O O . LYS B 1 6 ? 61.605 -26.200 -16.788 1.00 94.97 6 LYS B O 1
ATOM 727 N N . ARG B 1 7 ? 62.780 -24.276 -16.821 1.00 92.02 7 ARG B N 1
ATOM 728 C CA . ARG B 1 7 ? 62.147 -23.725 -15.622 1.00 89.27 7 ARG B CA 1
ATOM 729 C C . ARG B 1 7 ? 62.873 -22.435 -15.251 1.00 86.80 7 ARG B C 1
ATOM 730 O O . ARG B 1 7 ? 64.090 -22.445 -15.073 1.00 86.66 7 ARG B O 1
ATOM 738 N N . LYS B 1 8 ? 62.153 -21.322 -15.143 1.00 83.08 8 LYS B N 1
ATOM 739 C CA . LYS B 1 8 ? 62.827 -20.090 -14.774 1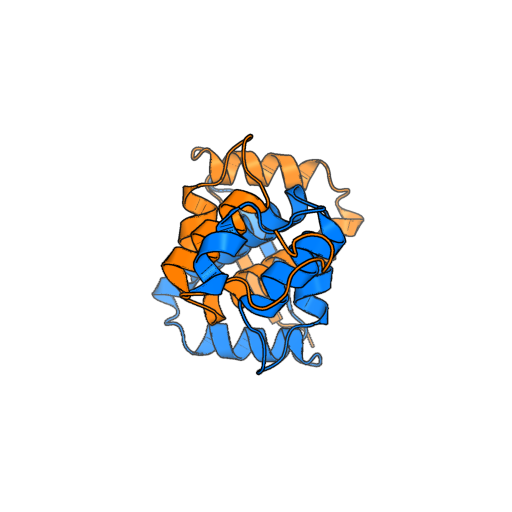.00 79.15 8 LYS B CA 1
ATOM 740 C C . LYS B 1 8 ? 62.815 -19.931 -13.263 1.00 76.96 8 LYS B C 1
ATOM 741 O O . LYS B 1 8 ? 61.806 -20.188 -12.601 1.00 76.77 8 LYS B O 1
ATOM 747 N N . LYS B 1 9 ? 63.957 -19.522 -12.722 1.00 73.88 9 LYS B N 1
ATOM 748 C CA . LYS B 1 9 ? 64.104 -19.342 -11.290 1.00 70.45 9 LYS B CA 1
ATOM 749 C C . LYS B 1 9 ? 63.905 -17.890 -10.879 1.00 68.35 9 LYS B C 1
ATOM 750 O O . LYS B 1 9 ? 64.424 -16.976 -11.517 1.00 67.42 9 LYS B O 1
ATOM 756 N N . TYR B 1 10 ? 63.139 -17.685 -9.812 1.00 65.86 10 TYR B N 1
ATOM 757 C CA . TYR B 1 10 ? 62.884 -16.349 -9.300 1.00 61.97 10 TYR B CA 1
ATOM 758 C C . TYR B 1 10 ? 63.233 -16.287 -7.839 1.00 61.07 10 TYR B C 1
ATOM 759 O O . TYR B 1 10 ? 62.985 -17.236 -7.095 1.00 60.63 10 TYR B O 1
ATOM 768 N N . THR B 1 11 ? 63.823 -15.164 -7.441 1.00 60.40 11 THR B N 1
ATOM 769 C CA . THR B 1 11 ? 64.218 -14.945 -6.057 1.00 60.13 11 THR B CA 1
ATOM 770 C C . THR B 1 11 ? 63.583 -13.658 -5.541 1.00 58.91 11 THR B C 1
ATOM 771 O O . THR B 1 11 ? 63.491 -12.672 -6.268 1.00 58.94 11 THR B O 1
ATOM 775 N N . LEU B 1 12 ? 63.138 -13.674 -4.289 1.00 56.47 12 LEU B N 1
ATOM 776 C CA . LEU B 1 12 ? 62.512 -12.501 -3.701 1.00 55.28 12 LEU B CA 1
ATOM 777 C C . LEU B 1 12 ? 62.758 -12.487 -2.200 1.00 56.03 12 LEU B C 1
ATOM 778 O O . LEU B 1 12 ? 63.098 -13.515 -1.617 1.00 56.90 12 LEU B O 1
ATOM 783 N N . TYR B 1 13 ? 62.595 -11.324 -1.574 1.00 57.02 13 TYR B N 1
ATOM 784 C CA . TYR B 1 13 ? 62.826 -11.207 -0.137 1.00 56.94 13 TYR B CA 1
ATOM 785 C C . TYR B 1 13 ? 61.685 -10.563 0.650 1.00 56.09 13 TYR B C 1
ATOM 786 O O . TYR B 1 13 ? 61.018 -9.654 0.164 1.00 55.99 13 TYR B O 1
ATOM 795 N N . LEU B 1 14 ? 61.482 -11.041 1.874 1.00 54.77 14 LEU B N 1
ATOM 796 C CA . LEU B 1 14 ? 60.474 -10.490 2.770 1.00 53.82 14 LEU B CA 1
ATOM 797 C C . LEU B 1 14 ? 61.219 -9.832 3.937 1.00 54.41 14 LEU B C 1
ATOM 798 O O . LEU B 1 14 ? 62.369 -10.179 4.225 1.00 54.02 14 LEU B O 1
ATOM 803 N N . HIS B 1 15 ? 60.566 -8.884 4.601 1.00 54.06 15 HIS B N 1
ATOM 804 C CA . HIS B 1 15 ? 61.169 -8.175 5.722 1.00 53.56 15 HIS B CA 1
ATOM 805 C C . HIS B 1 15 ? 60.362 -8.468 6.972 1.00 54.32 15 HIS B C 1
ATOM 806 O O . HIS B 1 15 ? 59.401 -7.769 7.287 1.00 54.96 15 HIS B O 1
ATOM 813 N N . PRO B 1 16 ? 60.755 -9.510 7.712 1.00 55.35 16 PRO B N 1
ATOM 814 C CA . PRO B 1 16 ? 60.077 -9.930 8.940 1.00 56.07 16 PRO B CA 1
ATOM 815 C C . PRO B 1 16 ? 59.762 -8.866 9.988 1.00 56.60 16 PRO B C 1
ATOM 816 O O . PRO B 1 16 ? 59.099 -9.168 10.978 1.00 57.84 16 PRO B O 1
ATOM 820 N N . GLU B 1 17 ? 60.216 -7.632 9.792 1.00 56.46 17 GLU B N 1
ATOM 821 C CA . GLU B 1 17 ? 59.900 -6.597 10.770 1.00 56.77 17 GLU B CA 1
ATOM 822 C C . GLU B 1 17 ? 58.505 -6.026 10.525 1.00 55.94 17 GLU B C 1
ATOM 823 O O . GLU B 1 17 ? 57.780 -5.736 11.478 1.00 57.65 17 GLU B O 1
ATOM 829 N N . LYS B 1 18 ? 58.126 -5.888 9.255 1.00 53.11 18 LYS B N 1
ATOM 830 C CA . LYS B 1 18 ? 56.813 -5.362 8.884 1.00 49.68 18 LYS B CA 1
ATOM 831 C C . LYS B 1 18 ? 55.729 -6.408 9.164 1.00 48.57 18 LYS B C 1
ATOM 832 O O . LYS B 1 18 ? 55.948 -7.597 8.964 1.00 50.35 18 LYS B O 1
ATOM 838 N N . ALA B 1 19 ? 54.558 -5.966 9.609 1.00 46.13 19 ALA B N 1
ATOM 839 C CA . ALA B 1 19 ? 53.457 -6.873 9.949 1.00 43.19 19 ALA B CA 1
ATOM 840 C C . ALA B 1 19 ? 52.982 -7.813 8.856 1.00 43.82 19 ALA B C 1
ATOM 841 O O . ALA B 1 19 ? 52.655 -8.968 9.135 1.00 45.71 19 ALA B O 1
ATOM 843 N N . ALA B 1 20 ? 52.920 -7.333 7.617 1.00 43.71 20 ALA B N 1
ATOM 844 C CA . ALA B 1 20 ? 52.453 -8.179 6.523 1.00 42.28 20 ALA B CA 1
ATOM 845 C C . ALA B 1 20 ? 53.482 -9.250 6.294 1.00 42.40 20 ALA B C 1
ATOM 846 O O . ALA B 1 20 ? 53.168 -10.436 6.332 1.00 43.83 20 ALA B O 1
ATOM 848 N N . ASP B 1 21 ? 54.718 -8.822 6.062 1.00 42.44 21 ASP B N 1
ATOM 849 C CA . ASP B 1 21 ? 55.814 -9.749 5.824 1.00 42.01 21 ASP B CA 1
ATOM 850 C C . ASP B 1 21 ? 55.834 -10.786 6.921 1.00 41.41 21 ASP B C 1
ATOM 851 O O . ASP B 1 21 ? 55.790 -11.986 6.657 1.00 41.36 21 ASP B O 1
ATOM 856 N N . PHE B 1 22 ? 55.870 -10.324 8.161 1.00 41.36 22 PHE B N 1
ATOM 857 C CA . PHE B 1 22 ? 55.877 -11.242 9.283 1.00 42.07 22 PHE B CA 1
ATOM 858 C C . PHE B 1 22 ? 54.686 -12.201 9.243 1.00 41.76 22 PHE B C 1
ATOM 859 O O . PHE B 1 22 ? 54.827 -13.390 9.496 1.00 43.20 22 PHE B O 1
ATOM 867 N N . GLN B 1 23 ? 53.507 -11.685 8.931 1.00 40.30 23 GLN B N 1
ATOM 868 C CA . GLN B 1 23 ? 52.335 -12.539 8.891 1.00 39.18 23 GLN B CA 1
ATOM 869 C C . GLN B 1 23 ? 52.409 -13.567 7.761 1.00 38.90 23 GLN B C 1
ATOM 870 O O . GLN B 1 23 ? 51.919 -14.694 7.903 1.00 37.81 23 GLN B O 1
ATOM 876 N N . THR B 1 24 ? 53.006 -13.173 6.639 1.00 38.11 24 THR B N 1
ATOM 877 C CA . THR B 1 24 ? 53.150 -14.074 5.506 1.00 38.53 24 THR B CA 1
ATOM 878 C C . THR B 1 24 ? 54.060 -15.217 5.921 1.00 39.92 24 THR B C 1
ATOM 879 O O . THR B 1 24 ? 53.797 -16.377 5.614 1.00 38.71 24 THR B O 1
ATOM 883 N N . LEU B 1 25 ? 55.128 -14.866 6.631 1.00 41.10 25 LEU B N 1
ATOM 884 C CA . LEU B 1 25 ? 56.094 -15.833 7.109 1.00 41.87 25 LEU B CA 1
ATOM 885 C C . LEU B 1 25 ? 55.425 -16.908 7.979 1.00 42.72 25 LEU B C 1
ATOM 886 O O . LEU B 1 25 ? 55.760 -18.087 7.881 1.00 43.88 25 LEU B O 1
ATOM 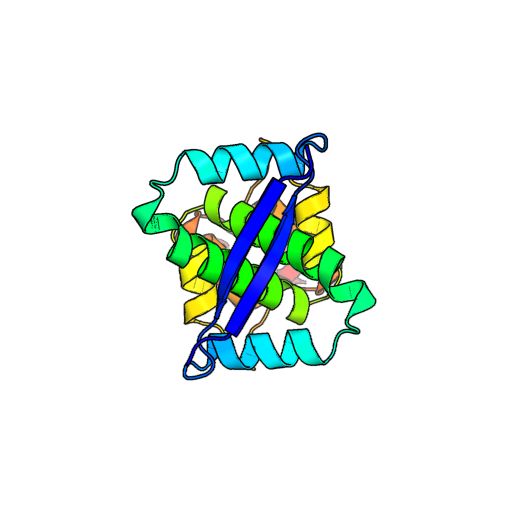891 N N . GLU B 1 26 ? 54.473 -16.515 8.818 1.00 42.35 26 GLU B N 1
ATOM 892 C CA . GLU B 1 26 ? 53.777 -17.483 9.651 1.00 42.91 26 GLU B CA 1
ATOM 893 C C . GLU B 1 26 ? 52.911 -18.408 8.807 1.00 42.90 26 GLU B C 1
ATOM 894 O O . GLU B 1 26 ? 52.829 -19.606 9.067 1.00 43.67 26 GLU B O 1
ATOM 900 N N . ALA B 1 27 ? 52.251 -17.851 7.799 1.00 41.33 27 ALA B N 1
ATOM 901 C CA . ALA B 1 27 ? 51.378 -18.654 6.957 1.00 39.62 27 ALA B CA 1
ATOM 902 C C . ALA B 1 27 ? 52.165 -19.726 6.216 1.00 39.71 27 ALA B C 1
ATOM 903 O O . ALA B 1 27 ? 51.706 -20.857 6.073 1.00 38.51 27 ALA B O 1
ATOM 905 N N . ILE B 1 28 ? 53.349 -19.351 5.746 1.00 39.47 28 ILE B N 1
ATOM 906 C CA . ILE B 1 28 ? 54.217 -20.247 5.008 1.00 40.66 28 ILE B CA 1
ATOM 907 C C . ILE B 1 28 ? 54.747 -21.402 5.857 1.00 44.06 28 ILE B C 1
ATOM 908 O O . ILE B 1 28 ? 54.735 -22.562 5.421 1.00 43.83 28 ILE B O 1
ATOM 913 N N . GLU B 1 29 ? 55.196 -21.097 7.075 1.00 46.28 29 GLU B N 1
ATOM 914 C CA . GLU B 1 29 ? 55.752 -22.137 7.924 1.00 47.49 29 GLU B CA 1
ATOM 915 C C . GLU B 1 29 ? 54.746 -23.147 8.462 1.00 48.10 29 GLU B C 1
ATOM 916 O O . GLU B 1 29 ? 55.126 -24.108 9.116 1.00 51.28 29 GLU B O 1
ATOM 922 N N . SER B 1 30 ? 53.465 -22.956 8.187 1.00 46.83 30 SER B N 1
ATOM 923 C CA . SER B 1 30 ? 52.484 -23.926 8.642 1.00 47.10 30 SER B CA 1
ATOM 924 C C . SER B 1 30 ? 52.116 -24.772 7.434 1.00 48.51 30 SER B C 1
ATOM 925 O O . SER B 1 30 ? 51.091 -25.454 7.415 1.00 49.96 30 SER B O 1
ATOM 928 N N . VAL B 1 31 ? 52.965 -24.696 6.414 1.00 48.58 31 VAL B N 1
ATOM 929 C CA . VAL B 1 31 ? 52.802 -25.463 5.185 1.00 46.81 31 VAL B CA 1
ATOM 930 C C . VAL B 1 31 ? 54.084 -26.309 5.076 1.00 46.90 31 VAL B C 1
ATOM 931 O O . VAL B 1 31 ? 55.192 -25.770 4.996 1.00 45.28 31 VAL B O 1
ATOM 935 N N . PRO B 1 32 ? 53.946 -27.646 5.100 1.00 46.84 32 PRO B N 1
ATOM 936 C CA . PRO B 1 32 ? 55.086 -28.569 5.009 1.00 47.20 32 PRO B CA 1
ATOM 937 C C . PRO B 1 32 ? 56.003 -28.290 3.823 1.00 49.09 32 PRO B C 1
ATOM 938 O O . PRO B 1 32 ? 55.553 -28.239 2.686 1.00 51.27 32 PRO B O 1
ATOM 942 N N . ARG B 1 33 ? 57.292 -28.119 4.101 1.00 50.40 33 ARG B N 1
ATOM 943 C CA . ARG B 1 33 ? 58.286 -27.800 3.075 1.00 52.02 33 ARG B CA 1
ATOM 944 C C . ARG B 1 33 ? 58.080 -28.486 1.737 1.00 52.17 33 ARG B C 1
ATOM 945 O O . ARG B 1 33 ? 58.243 -27.869 0.684 1.00 51.99 33 ARG B O 1
ATOM 953 N N . SER B 1 34 ? 57.737 -29.768 1.775 1.00 53.10 34 SER B N 1
ATOM 954 C CA . SER B 1 34 ? 57.530 -30.527 0.547 1.00 52.90 34 SER B CA 1
ATOM 955 C C . SER B 1 34 ? 56.517 -29.860 -0.374 1.00 52.71 34 SER B C 1
ATOM 956 O O . SER B 1 34 ? 56.701 -29.818 -1.594 1.00 54.36 34 SER B O 1
ATOM 959 N N . GLU B 1 35 ? 55.461 -29.318 0.223 1.00 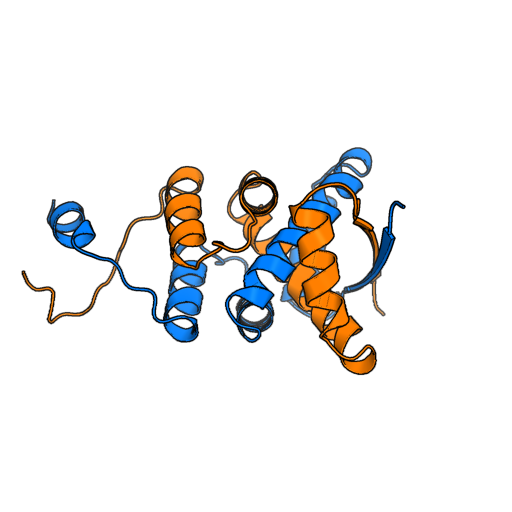51.15 35 GLU B N 1
ATOM 960 C CA . GLU B 1 35 ? 54.393 -28.680 -0.527 1.00 49.51 35 GLU B CA 1
ATOM 961 C C . GLU B 1 35 ? 54.615 -27.200 -0.834 1.00 48.01 35 GLU B C 1
ATOM 962 O O . GLU B 1 35 ? 53.790 -26.590 -1.502 1.00 48.69 35 GLU B O 1
ATOM 968 N N . ARG B 1 36 ? 55.727 -26.631 -0.381 1.00 46.16 36 ARG B N 1
ATOM 969 C CA . ARG B 1 36 ? 55.994 -25.204 -0.584 1.00 45.29 36 ARG B CA 1
ATOM 970 C C . ARG B 1 36 ? 56.384 -24.697 -1.956 1.00 45.68 36 ARG B C 1
ATOM 971 O O . ARG B 1 36 ? 56.051 -23.571 -2.307 1.00 47.47 36 ARG B O 1
ATOM 979 N N . GLY B 1 37 ? 57.113 -25.496 -2.722 1.00 46.82 37 GLY B N 1
ATOM 980 C CA . GLY B 1 37 ? 57.528 -25.055 -4.040 1.00 45.22 37 GLY B CA 1
ATOM 981 C C . GLY B 1 37 ? 56.318 -24.789 -4.903 1.00 47.30 37 GLY B C 1
ATOM 982 O O . GLY B 1 37 ? 56.296 -23.840 -5.690 1.00 47.32 37 GLY B O 1
ATOM 983 N N . GLU B 1 38 ? 55.296 -25.625 -4.747 1.00 47.96 38 GLU B N 1
ATOM 984 C CA . GLU B 1 38 ? 54.080 -25.469 -5.524 1.00 49.76 38 GLU B CA 1
ATOM 985 C C . GLU B 1 38 ? 53.253 -24.308 -4.964 1.00 49.51 38 GLU B C 1
ATOM 986 O O . GLU B 1 38 ? 52.557 -23.607 -5.696 1.00 50.34 38 GLU B O 1
ATOM 992 N N . LEU B 1 39 ? 53.357 -24.104 -3.657 1.00 48.11 39 LEU B N 1
ATOM 993 C CA . LEU B 1 39 ? 52.659 -23.030 -2.967 1.00 46.38 39 LEU B CA 1
ATOM 994 C C . LEU B 1 39 ? 53.219 -21.694 -3.457 1.00 46.84 39 LEU B C 1
ATOM 995 O O . LEU B 1 39 ? 52.470 -20.778 -3.791 1.00 47.37 39 LEU B O 1
ATOM 1000 N N . PHE B 1 40 ? 54.545 -21.590 -3.492 1.00 45.17 40 PHE B N 1
ATOM 1001 C CA . PHE B 1 40 ? 55.204 -20.370 -3.927 1.00 42.83 40 PHE B CA 1
ATOM 1002 C C . PHE B 1 40 ? 54.832 -20.042 -5.364 1.00 43.12 40 PHE B C 1
ATOM 1003 O O . PHE B 1 40 ? 54.464 -18.911 -5.678 1.00 42.94 40 PHE B O 1
ATOM 1011 N N . ARG B 1 41 ? 54.914 -21.033 -6.240 1.00 43.04 41 ARG B N 1
ATOM 1012 C CA . ARG B 1 41 ? 54.562 -20.798 -7.631 1.00 43.78 41 ARG B CA 1
ATOM 1013 C C . ARG B 1 41 ? 53.162 -20.194 -7.733 1.00 44.47 41 ARG B C 1
ATOM 1014 O O . ARG B 1 41 ? 52.996 -19.117 -8.294 1.00 45.01 41 ARG B O 1
ATOM 1022 N N . ASN B 1 42 ? 52.162 -20.879 -7.184 1.00 43.74 42 ASN B N 1
ATOM 1023 C CA . ASN B 1 42 ? 50.786 -20.387 -7.227 1.00 44.78 42 ASN B CA 1
ATOM 1024 C C . ASN B 1 42 ? 50.597 -18.997 -6.606 1.00 44.61 42 ASN B C 1
ATOM 1025 O O . ASN B 1 42 ? 49.842 -18.171 -7.127 1.00 44.57 42 ASN B O 1
ATOM 1030 N N . ALA B 1 43 ? 51.278 -18.743 -5.492 1.00 43.34 43 ALA B N 1
ATOM 1031 C CA . ALA B 1 43 ? 51.152 -17.465 -4.808 1.00 41.83 43 ALA B CA 1
ATOM 1032 C C . ALA B 1 43 ? 51.716 -16.362 -5.667 1.00 42.24 43 ALA B C 1
ATOM 1033 O O . ALA B 1 43 ? 51.165 -15.268 -5.729 1.00 42.76 43 ALA B O 1
ATOM 1035 N N . PHE B 1 44 ? 52.821 -16.668 -6.335 1.00 42.59 44 PHE B N 1
ATOM 1036 C CA . PHE B 1 44 ? 53.500 -15.711 -7.191 1.00 41.72 44 PHE B CA 1
ATOM 1037 C C . PHE B 1 44 ? 52.687 -15.433 -8.456 1.00 42.15 44 PHE B C 1
ATOM 1038 O O . PHE B 1 44 ? 52.544 -14.277 -8.857 1.00 43.19 44 PHE B O 1
ATOM 1046 N N . ILE B 1 45 ? 52.154 -16.484 -9.077 1.00 40.67 45 ILE B N 1
ATOM 1047 C CA . ILE B 1 45 ? 51.358 -16.329 -10.291 1.00 39.81 45 ILE B CA 1
ATOM 1048 C C . ILE B 1 45 ? 50.123 -15.485 -10.004 1.00 40.10 45 ILE B C 1
ATOM 1049 O O . ILE B 1 45 ? 49.869 -14.497 -10.685 1.00 39.91 45 ILE B O 1
ATOM 1054 N N . SER B 1 46 ? 49.339 -15.880 -9.003 1.00 40.33 46 SER B N 1
ATOM 1055 C CA . SER B 1 46 ? 48.126 -15.128 -8.688 1.00 39.62 46 SER B CA 1
ATOM 1056 C C . SER B 1 46 ? 48.478 -13.715 -8.252 1.00 38.11 46 SER B C 1
ATOM 1057 O O . SER B 1 46 ? 47.746 -12.773 -8.524 1.00 37.13 46 SER B O 1
ATOM 1060 N N . GLY B 1 47 ? 49.613 -13.570 -7.584 1.00 39.68 47 GLY B N 1
ATOM 1061 C CA . GLY B 1 47 ? 50.049 -12.251 -7.167 1.00 40.46 47 GLY B CA 1
ATOM 1062 C C . GLY B 1 47 ? 50.231 -11.404 -8.413 1.00 41.84 47 GLY B C 1
ATOM 1063 O O . GLY B 1 47 ? 49.671 -10.316 -8.513 1.00 43.97 47 GLY B O 1
ATOM 1064 N N . MET B 1 48 ? 51.004 -11.913 -9.372 1.00 40.94 48 MET B N 1
ATOM 1065 C CA . MET B 1 48 ? 51.247 -11.215 -10.631 1.00 40.38 48 MET B CA 1
ATOM 1066 C C . MET B 1 48 ? 49.977 -11.080 -11.470 1.00 40.88 48 MET B C 1
ATOM 1067 O O . MET B 1 48 ? 49.893 -10.234 -12.350 1.00 41.93 48 MET B O 1
ATOM 1072 N N . ALA B 1 49 ? 48.993 -11.932 -11.226 1.00 41.77 49 ALA B N 1
ATOM 1073 C CA . ALA B 1 49 ? 47.764 -11.837 -11.992 1.00 42.38 49 ALA B CA 1
ATOM 1074 C C . ALA B 1 49 ? 47.084 -10.570 -11.506 1.00 42.09 49 ALA B C 1
ATOM 1075 O O . ALA B 1 49 ? 46.643 -9.745 -12.303 1.00 43.03 49 ALA B O 1
ATOM 1077 N N . LEU B 1 50 ? 47.014 -10.417 -10.187 1.00 41.27 50 LEU B N 1
ATOM 1078 C CA . LEU B 1 50 ? 46.414 -9.238 -9.594 1.00 39.71 50 LEU B CA 1
ATOM 1079 C C . LEU B 1 50 ? 47.105 -8.003 -10.175 1.00 39.75 50 LEU B C 1
ATOM 1080 O O . LEU B 1 50 ? 46.446 -7.055 -10.584 1.00 39.72 50 LEU B O 1
ATOM 1085 N N . HIS B 1 51 ? 48.430 -8.033 -10.244 1.00 40.94 51 HIS B N 1
ATOM 1086 C CA . HIS B 1 51 ? 49.199 -6.920 -10.795 1.00 43.20 51 HIS B CA 1
ATOM 1087 C C . HIS B 1 51 ? 48.761 -6.564 -12.207 1.00 44.24 51 HIS B C 1
ATOM 1088 O O . HIS B 1 51 ? 48.740 -5.393 -12.573 1.00 45.60 51 HIS B O 1
ATOM 1095 N N . GLN B 1 52 ? 48.452 -7.574 -13.011 1.00 45.26 52 GLN B N 1
ATOM 1096 C CA . GLN B 1 52 ? 48.025 -7.341 -14.388 1.00 45.50 52 GLN B CA 1
ATOM 1097 C C . GLN B 1 52 ? 46.658 -6.684 -14.415 1.00 44.05 52 GLN B C 1
ATOM 1098 O O . GLN B 1 52 ? 46.320 -5.978 -15.361 1.00 44.96 52 GLN B O 1
ATOM 1104 N N . LEU B 1 53 ? 45.869 -6.928 -13.378 1.00 42.21 53 LEU B N 1
ATOM 1105 C CA . LEU B 1 53 ? 44.545 -6.335 -13.291 1.00 41.40 53 LEU B CA 1
ATOM 1106 C C . LEU B 1 53 ? 44.720 -4.837 -13.064 1.00 41.25 53 LEU B C 1
ATOM 1107 O O . LEU B 1 53 ? 44.020 -4.023 -13.650 1.00 42.05 53 LEU B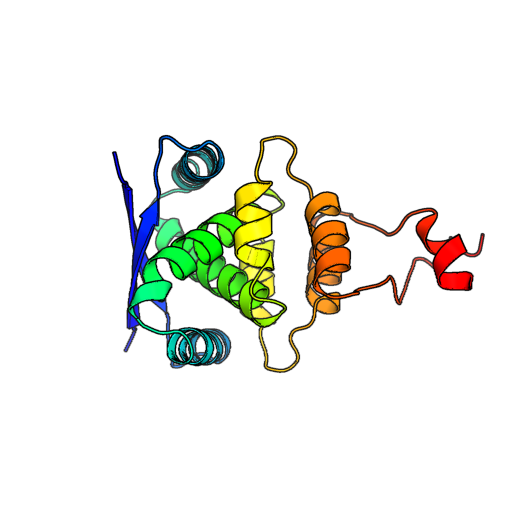 O 1
ATOM 1112 N N . ASP B 1 54 ? 45.667 -4.495 -12.199 1.00 41.06 54 ASP B N 1
ATOM 1113 C CA . ASP B 1 54 ? 46.007 -3.117 -11.868 1.00 38.83 54 ASP B CA 1
ATOM 1114 C C . ASP B 1 54 ? 47.206 -3.186 -10.935 1.00 37.92 54 ASP B C 1
ATOM 1115 O O . ASP B 1 54 ? 47.120 -3.726 -9.835 1.00 36.90 54 ASP B O 1
ATOM 1120 N N . PRO B 1 55 ? 48.340 -2.622 -11.362 1.00 38.22 55 PRO B N 1
ATOM 1121 C CA . PRO B 1 55 ? 49.598 -2.604 -10.607 1.00 38.17 55 PRO B CA 1
ATOM 1122 C C . PRO B 1 55 ? 49.528 -2.189 -9.138 1.00 38.70 55 PRO B C 1
ATOM 1123 O O . PRO B 1 55 ? 50.401 -2.572 -8.359 1.00 40.67 55 PRO B O 1
ATOM 1127 N N . ARG B 1 56 ? 48.510 -1.426 -8.750 1.00 36.79 56 ARG B N 1
ATOM 1128 C CA . ARG B 1 56 ? 48.399 -1.014 -7.357 1.00 36.88 56 ARG B CA 1
ATOM 1129 C C . ARG B 1 56 ? 47.887 -2.135 -6.455 1.00 37.46 56 ARG B C 1
ATOM 1130 O O . ARG B 1 56 ? 48.173 -2.155 -5.251 1.00 37.64 56 ARG B O 1
ATOM 1138 N N . LEU B 1 57 ? 47.112 -3.051 -7.031 1.00 37.59 57 LEU B N 1
ATOM 1139 C CA . LEU B 1 57 ? 46.526 -4.143 -6.261 1.00 36.97 57 LEU B CA 1
ATOM 1140 C C . LEU B 1 57 ? 47.487 -4.945 -5.405 1.00 37.37 57 LEU B C 1
ATOM 1141 O O . LEU B 1 57 ? 47.294 -5.058 -4.193 1.00 37.76 57 LEU B O 1
ATOM 1146 N N . PRO B 1 58 ? 48.532 -5.526 -6.010 1.00 36.29 58 PRO B N 1
ATOM 1147 C CA . PRO B 1 58 ? 49.415 -6.284 -5.125 1.00 36.30 58 PRO B CA 1
ATOM 1148 C C . PRO B 1 58 ? 50.024 -5.468 -3.990 1.00 36.06 58 PRO B C 1
ATOM 1149 O O . PRO B 1 58 ? 50.192 -5.982 -2.884 1.00 38.52 58 PRO B O 1
ATOM 1153 N N . VAL B 1 59 ? 50.331 -4.197 -4.219 1.00 35.56 59 VAL B N 1
ATOM 1154 C CA . VAL B 1 59 ? 50.893 -3.412 -3.118 1.00 34.55 59 VAL B CA 1
ATOM 1155 C C . VAL B 1 59 ? 49.786 -3.043 -2.119 1.00 35.02 59 VAL B C 1
ATOM 1156 O O . VAL B 1 59 ? 50.034 -2.934 -0.918 1.00 34.91 59 VAL B O 1
ATOM 1160 N N . LEU B 1 60 ? 48.560 -2.892 -2.614 1.00 35.38 60 LEU B N 1
ATOM 1161 C CA . LEU B 1 60 ? 47.415 -2.571 -1.760 1.00 36.39 60 LEU B CA 1
ATOM 1162 C C . LEU B 1 60 ? 47.090 -3.728 -0.810 1.00 37.46 60 LEU B C 1
ATOM 1163 O O . LEU B 1 60 ? 46.855 -3.519 0.389 1.00 36.61 60 LEU B O 1
ATOM 1168 N N . LEU B 1 61 ? 47.056 -4.947 -1.348 1.00 37.08 61 LEU B N 1
ATOM 1169 C CA . LEU B 1 61 ? 46.766 -6.108 -0.524 1.00 36.62 61 LEU B CA 1
ATOM 1170 C C . LEU B 1 61 ? 47.881 -6.276 0.485 1.00 36.89 61 LEU B C 1
ATOM 1171 O O . LEU B 1 61 ? 47.630 -6.617 1.648 1.00 37.45 61 LEU B O 1
ATOM 1176 N N . THR B 1 62 ? 49.118 -6.036 0.059 1.00 35.48 62 THR B N 1
ATOM 1177 C CA . THR B 1 62 ? 50.220 -6.178 0.993 1.00 36.21 62 THR B CA 1
ATOM 1178 C C . THR B 1 62 ? 50.032 -5.177 2.113 1.00 36.13 62 THR B C 1
ATOM 1179 O O . THR B 1 62 ? 50.024 -5.540 3.278 1.00 37.90 62 THR B O 1
ATOM 1183 N N . ALA B 1 63 ? 49.856 -3.916 1.749 1.00 36.22 63 ALA B N 1
ATOM 1184 C CA . ALA B 1 63 ? 49.676 -2.852 2.729 1.00 36.51 63 ALA B CA 1
ATOM 1185 C C . ALA B 1 63 ? 48.501 -3.070 3.712 1.00 36.89 63 ALA B C 1
ATOM 1186 O O . ALA B 1 63 ? 48.604 -2.727 4.900 1.00 36.47 63 ALA B O 1
ATOM 1188 N N . ILE B 1 64 ? 47.397 -3.646 3.234 1.00 35.45 64 ILE B N 1
ATOM 1189 C CA . ILE B 1 64 ? 46.234 -3.849 4.097 1.00 36.01 64 ILE B CA 1
ATOM 1190 C C . ILE B 1 64 ? 46.251 -5.133 4.920 1.00 37.27 64 ILE B C 1
ATOM 1191 O O . ILE B 1 64 ? 45.539 -5.235 5.929 1.00 36.40 64 ILE B O 1
ATOM 1196 N N . LEU B 1 65 ? 47.071 -6.097 4.495 1.00 38.47 65 LEU B N 1
ATOM 1197 C CA . LEU B 1 65 ? 47.158 -7.396 5.157 1.00 38.67 65 LEU B CA 1
ATOM 1198 C C . LEU B 1 65 ? 47.191 -7.313 6.675 1.00 39.36 65 LEU B C 1
ATOM 1199 O O . LEU B 1 65 ? 47.951 -6.543 7.250 1.00 39.88 65 LEU B O 1
ATOM 1204 N N . SER B 1 66 ? 46.360 -8.120 7.316 1.00 39.79 66 SER B N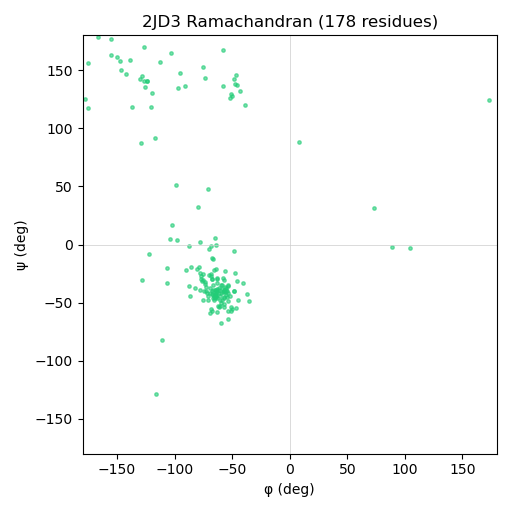 1
ATOM 1205 C CA . SER B 1 66 ? 46.296 -8.155 8.765 1.00 42.92 66 SER B CA 1
ATOM 1206 C C . SER B 1 66 ? 45.508 -9.392 9.145 1.00 45.55 66 SER B C 1
ATOM 1207 O O . SER B 1 66 ? 45.015 -10.118 8.280 1.00 45.56 66 SER B O 1
ATOM 1210 N N . GLU B 1 67 ? 45.368 -9.614 10.443 1.00 47.88 67 GLU B N 1
ATOM 1211 C CA . GLU B 1 67 ? 44.644 -10.769 10.935 1.00 51.77 67 GLU B CA 1
ATOM 1212 C C . GLU B 1 67 ? 43.164 -10.660 10.610 1.00 51.92 67 GLU B C 1
ATOM 1213 O O . GLU B 1 67 ? 42.425 -11.624 10.739 1.00 53.16 67 GLU B O 1
ATOM 1219 N N . GLU B 1 68 ? 42.736 -9.481 10.177 1.00 52.76 68 GLU B N 1
ATOM 1220 C CA . GLU B 1 68 ? 41.343 -9.249 9.820 1.00 51.71 68 GLU B CA 1
ATOM 1221 C C . GLU B 1 68 ? 41.122 -9.356 8.321 1.00 49.08 68 GLU B C 1
ATOM 1222 O O . GLU B 1 68 ? 40.021 -9.105 7.832 1.00 48.19 68 GLU B O 1
ATOM 1228 N N . PHE B 1 69 ? 42.170 -9.715 7.588 1.00 46.73 69 PHE B N 1
ATOM 1229 C CA . PHE B 1 69 ? 42.058 -9.847 6.143 1.00 44.30 69 PHE B CA 1
ATOM 1230 C C . PHE B 1 69 ? 40.825 -10.676 5.813 1.00 44.40 69 PHE B C 1
ATOM 1231 O O . PHE B 1 69 ? 40.506 -11.634 6.519 1.00 44.37 69 PHE B O 1
ATOM 1239 N N . SER B 1 70 ? 40.135 -10.311 4.741 1.00 43.51 70 SER B N 1
ATOM 1240 C CA . SER B 1 70 ? 38.934 -11.024 4.358 1.00 44.22 70 SER B CA 1
ATOM 1241 C C . SER B 1 70 ? 38.661 -10.884 2.875 1.00 45.25 70 SER B C 1
ATOM 1242 O O . SER B 1 70 ? 39.209 -10.002 2.217 1.00 44.53 70 SER B O 1
ATOM 1245 N N . ALA B 1 71 ? 37.807 -11.759 2.351 1.00 46.00 71 ALA B N 1
ATOM 1246 C CA . ALA B 1 71 ? 37.457 -11.705 0.941 1.00 46.82 71 ALA B CA 1
ATOM 1247 C C . ALA B 1 71 ? 36.862 -10.341 0.653 1.00 47.93 71 ALA B C 1
ATOM 1248 O O . ALA B 1 71 ? 37.120 -9.758 -0.400 1.00 49.72 71 ALA B O 1
ATOM 1250 N N . ASP B 1 72 ? 36.073 -9.829 1.597 1.00 47.64 72 ASP B N 1
ATOM 1251 C CA . ASP B 1 72 ? 35.436 -8.531 1.422 1.00 46.63 72 ASP B CA 1
ATOM 1252 C C . ASP B 1 72 ? 36.474 -7.451 1.159 1.00 44.89 72 ASP B C 1
ATOM 1253 O O . ASP B 1 72 ? 36.351 -6.693 0.194 1.00 45.14 72 ASP B O 1
ATOM 1258 N N . GLN B 1 73 ? 37.495 -7.382 2.009 1.00 42.02 73 GLN B N 1
ATOM 1259 C CA . GLN B 1 73 ? 38.553 -6.397 1.817 1.00 39.90 73 GLN B CA 1
ATOM 1260 C C . GLN B 1 73 ? 39.144 -6.492 0.421 1.00 39.16 73 GLN B C 1
ATOM 1261 O O . GLN B 1 73 ? 39.513 -5.476 -0.167 1.00 39.56 73 GLN B O 1
ATOM 1267 N N . VAL B 1 74 ? 39.218 -7.708 -0.116 1.00 38.22 74 VAL B N 1
ATOM 1268 C CA . VAL B 1 74 ? 39.773 -7.899 -1.449 1.00 37.12 74 VAL B CA 1
ATOM 1269 C C . VAL B 1 74 ? 38.821 -7.411 -2.529 1.00 39.13 74 VAL B C 1
ATOM 1270 O O . VAL B 1 74 ? 39.258 -6.935 -3.572 1.00 40.84 74 VAL B O 1
ATOM 1274 N N . VAL B 1 75 ? 37.521 -7.510 -2.291 1.00 39.65 75 VAL B N 1
ATOM 1275 C CA . VAL B 1 75 ? 36.570 -7.070 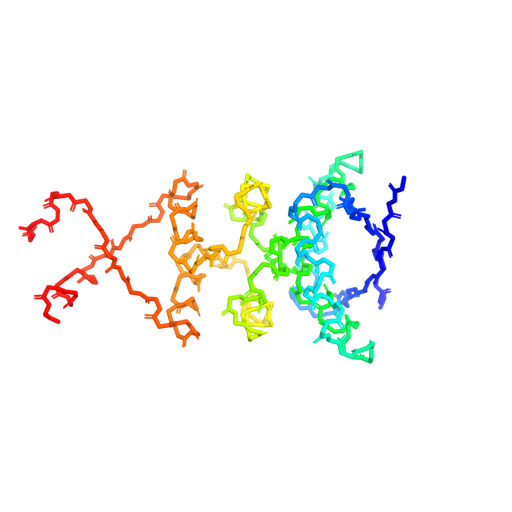-3.303 1.00 41.16 75 VAL B CA 1
ATOM 1276 C C . VAL B 1 75 ? 36.470 -5.553 -3.374 1.00 42.09 75 VAL B C 1
ATOM 1277 O O . VAL B 1 75 ? 36.518 -4.958 -4.458 1.00 41.11 75 VAL B O 1
ATOM 1281 N N . THR B 1 76 ? 36.328 -4.918 -2.219 1.00 42.53 76 THR B N 1
ATOM 1282 C CA . THR B 1 76 ? 36.205 -3.477 -2.234 1.00 42.58 76 THR B CA 1
ATOM 1283 C C . THR B 1 76 ? 37.504 -2.910 -2.766 1.00 43.84 76 THR B C 1
ATOM 1284 O O . THR B 1 76 ? 37.504 -1.960 -3.549 1.00 44.89 76 THR B O 1
ATOM 1288 N N . LEU B 1 77 ? 38.613 -3.513 -2.362 1.00 44.54 77 LEU B N 1
ATOM 1289 C CA . LEU B 1 77 ? 39.915 -3.059 -2.822 1.00 46.32 77 LEU B CA 1
ATOM 1290 C C . LEU B 1 77 ? 39.959 -3.256 -4.334 1.00 47.89 77 LEU B C 1
ATOM 1291 O O . LEU B 1 77 ? 40.615 -2.515 -5.064 1.00 47.84 77 LEU B O 1
ATOM 1296 N N . LEU B 1 78 ? 39.224 -4.261 -4.795 1.00 49.10 78 LEU B N 1
ATOM 1297 C CA . LEU B 1 78 ? 39.165 -4.593 -6.208 1.00 49.17 78 LEU B CA 1
ATOM 1298 C C . LEU B 1 78 ? 38.258 -3.599 -6.915 1.00 49.45 78 LEU B C 1
ATOM 1299 O O . LEU B 1 78 ? 38.441 -3.303 -8.093 1.00 50.14 78 LEU B O 1
ATOM 1304 N N . SER B 1 79 ? 37.271 -3.084 -6.189 1.00 50.35 79 SER B N 1
ATOM 1305 C CA . SER B 1 79 ? 36.361 -2.094 -6.758 1.00 50.34 79 SER B CA 1
ATOM 1306 C C . SER B 1 79 ? 37.125 -0.794 -6.971 1.00 49.66 79 SER B C 1
ATOM 1307 O O . SER B 1 79 ? 37.219 -0.307 -8.090 1.00 48.72 79 SER B O 1
ATOM 1310 N N . GLN B 1 80 ? 37.674 -0.257 -5.883 1.00 49.06 80 GLN B N 1
ATOM 1311 C CA . GLN B 1 80 ? 38.435 0.989 -5.893 1.00 50.27 80 GLN B CA 1
ATOM 1312 C C . GLN B 1 80 ? 39.492 1.061 -6.985 1.00 50.23 80 GLN B C 1
ATOM 1313 O O . GLN B 1 80 ? 39.692 2.083 -7.618 1.00 51.01 80 GLN B O 1
ATOM 1319 N N . THR B 1 81 ? 40.166 -0.044 -7.212 1.00 50.15 81 THR B N 1
ATOM 1320 C CA . THR B 1 81 ? 41.237 -0.065 -8.177 1.00 50.41 81 THR B CA 1
ATOM 1321 C C . THR B 1 81 ? 40.815 -0.364 -9.616 1.00 51.43 81 THR B C 1
ATOM 1322 O O . THR B 1 81 ? 41.361 0.189 -10.572 1.00 52.37 81 THR B O 1
ATOM 1326 N N . THR B 1 82 ? 39.823 -1.229 -9.764 1.00 51.54 82 THR B N 1
ATOM 1327 C CA . THR B 1 82 ? 39.373 -1.666 -11.071 1.00 49.16 82 THR B CA 1
ATOM 1328 C C . THR B 1 82 ? 38.044 -1.100 -11.539 1.00 48.91 82 THR B C 1
ATOM 1329 O O . THR B 1 82 ? 37.757 -1.090 -12.732 1.00 48.56 82 THR B O 1
ATOM 1333 N N . GLY B 1 83 ? 37.237 -0.624 -10.603 1.00 48.80 83 GLY B N 1
ATOM 1334 C CA . GLY B 1 83 ? 35.939 -0.099 -10.964 1.00 48.90 83 GLY B CA 1
ATOM 1335 C C . GLY B 1 83 ? 34.937 -1.238 -10.948 1.00 50.68 83 GLY B C 1
ATOM 1336 O O . GLY B 1 83 ? 33.747 -1.035 -11.170 1.00 51.01 83 GLY B O 1
ATOM 1337 N N . TRP B 1 84 ? 35.423 -2.446 -10.673 1.00 52.60 84 TRP B N 1
ATOM 1338 C CA . TRP B 1 84 ? 34.567 -3.620 -10.634 1.00 52.51 84 TRP B CA 1
ATOM 1339 C C . TRP B 1 84 ? 33.326 -3.351 -9.819 1.00 54.10 84 TRP B C 1
ATOM 1340 O O . TRP B 1 84 ? 33.381 -2.752 -8.741 1.00 51.32 84 TRP B O 1
ATOM 1351 N N . LYS B 1 85 ? 32.209 -3.833 -10.344 1.00 57.55 85 LYS B N 1
ATOM 1352 C CA . LYS B 1 85 ? 30.920 -3.658 -9.705 1.00 61.84 85 LYS B CA 1
ATOM 1353 C C . LYS B 1 85 ? 30.119 -4.950 -9.906 1.00 62.89 85 LYS B C 1
ATOM 1354 O O . LYS B 1 85 ? 30.261 -5.628 -10.934 1.00 62.60 85 LYS B O 1
ATOM 1360 N N . PRO B 1 86 ? 29.280 -5.315 -8.921 1.00 63.98 86 PRO B N 1
ATOM 1361 C CA . PRO B 1 86 ? 28.471 -6.533 -9.027 1.00 65.42 86 PRO B CA 1
ATOM 1362 C C . PRO B 1 86 ? 27.719 -6.586 -10.354 1.00 67.79 86 PRO B C 1
ATOM 1363 O O . PRO B 1 86 ? 27.026 -5.639 -10.724 1.00 68.08 86 PRO B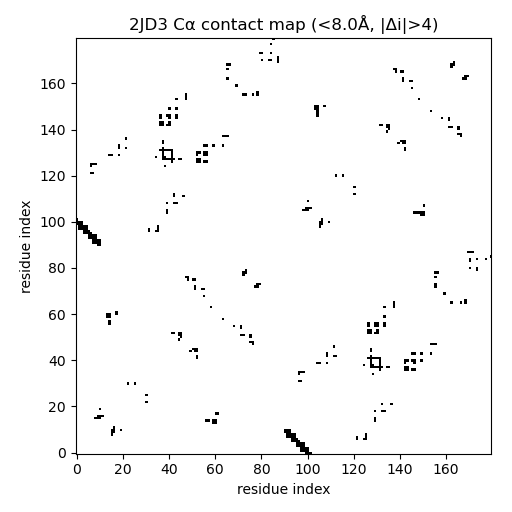 O 1
ATOM 1367 N N . SER B 1 87 ? 27.871 -7.692 -11.072 1.00 70.62 87 SER B N 1
ATOM 1368 C CA . SER B 1 87 ? 27.198 -7.874 -12.354 1.00 72.30 87 SER B CA 1
ATOM 1369 C C . SER B 1 87 ? 26.057 -8.884 -12.218 1.00 74.21 87 SER B C 1
ATOM 1370 O O . SER B 1 87 ? 25.033 -8.774 -12.894 1.00 74.85 87 SER B O 1
ATOM 1373 N N . GLN B 1 88 ? 26.250 -9.866 -11.341 1.00 75.48 88 GLN B N 1
ATOM 1374 C CA . GLN B 1 88 ? 25.256 -10.899 -11.087 1.00 76.62 88 GLN B CA 1
ATOM 1375 C C . GLN B 1 88 ? 24.966 -10.971 -9.602 1.00 77.99 88 GLN B C 1
ATOM 1376 O O . GLN B 1 88 ? 25.672 -10.381 -8.792 1.00 78.99 88 GLN B O 1
ATOM 1382 N N . ALA B 1 89 ? 23.935 -11.719 -9.243 1.00 79.77 89 ALA B N 1
ATOM 1383 C CA . ALA B 1 89 ? 23.582 -11.876 -7.844 1.00 81.72 89 ALA B CA 1
ATOM 1384 C C . ALA B 1 89 ? 22.451 -12.876 -7.691 1.00 83.65 89 ALA B C 1
ATOM 1385 O O . ALA B 1 89 ? 21.684 -13.117 -8.630 1.00 82.79 89 ALA B O 1
ATOM 1387 N N . ASP B 1 90 ? 22.367 -13.466 -6.503 1.00 86.15 90 ASP B N 1
ATOM 1388 C CA . ASP B 1 90 ? 21.328 -14.434 -6.192 1.00 88.88 90 ASP B CA 1
ATOM 1389 C C . ASP B 1 90 ? 20.016 -13.824 -6.677 1.00 89.70 90 ASP B C 1
ATOM 1390 O O . ASP B 1 90 ? 19.847 -12.605 -6.635 1.00 89.58 90 ASP B O 1
ATOM 1395 N N . ILE B 1 91 ? 19.093 -14.656 -7.152 1.00 90.82 91 ILE B N 1
ATOM 1396 C CA . ILE B 1 91 ? 17.826 -14.138 -7.645 1.00 91.38 91 ILE B CA 1
ATOM 1397 C C . ILE B 1 91 ? 16.855 -13.837 -6.504 1.00 92.78 91 ILE B C 1
ATOM 1398 O O . ILE B 1 91 ? 15.920 -13.054 -6.676 1.00 92.30 91 ILE B O 1
ATOM 1403 N N . ARG B 1 92 ? 17.082 -14.449 -5.341 1.00 94.56 92 ARG B N 1
ATOM 1404 C CA . ARG B 1 92 ? 16.237 -14.197 -4.171 1.00 96.06 92 ARG B CA 1
ATOM 1405 C C . ARG B 1 92 ? 16.336 -12.712 -3.865 1.00 96.32 92 ARG B C 1
ATOM 1406 O O . ARG B 1 92 ? 15.371 -12.091 -3.418 1.00 96.57 92 ARG B O 1
ATOM 1414 N N . ALA B 1 93 ? 17.520 -12.153 -4.104 1.00 96.28 93 ALA B N 1
ATOM 1415 C CA . ALA B 1 93 ? 17.770 -10.739 -3.868 1.00 96.40 93 ALA B CA 1
ATOM 1416 C C . ALA B 1 93 ? 17.033 -9.878 -4.888 1.00 96.82 93 ALA B C 1
ATOM 1417 O O . ALA B 1 93 ? 17.609 -8.983 -5.504 1.00 95.99 93 ALA B O 1
ATOM 1419 N N . VAL B 1 94 ? 15.755 -10.186 -5.078 1.00 98.12 94 VAL B N 1
ATOM 1420 C CA . VAL B 1 94 ? 14.885 -9.432 -5.971 1.00 98.48 94 VAL B CA 1
ATOM 1421 C C . VAL B 1 94 ? 14.164 -8.526 -4.974 1.00 99.21 94 VAL B C 1
ATOM 1422 O O . VAL B 1 94 ? 12.934 -8.443 -4.933 1.00 98.86 94 VAL B O 1
ATOM 1426 N N . LEU B 1 95 ? 14.977 -7.866 -4.153 1.00 99.71 95 LEU B N 1
ATOM 1427 C CA . LEU B 1 95 ? 14.516 -6.976 -3.097 1.00 98.81 95 LEU B CA 1
ATOM 1428 C C . LEU B 1 95 ? 13.959 -7.869 -1.997 1.00 98.88 95 LEU B C 1
ATOM 1429 O O . LEU B 1 95 ? 13.026 -7.428 -1.300 1.00 99.54 95 LEU B O 1
ATOM 1434 N N . THR B 1 96 ? 14.478 -8.998 -1.840 1.00 96.86 96 THR B N 1
#